Protein 6IH0 (pdb70)

Foldseek 3Di:
DFAKAFQAKDKDWQAAQWQRDIKMKIKGGDAPPAFEWEDEPHDIWHLALVQFDDFPPATKGDDPPAIETHQQQLLLLCLLLQHTHIYIYMGDRYDHLQQQFQVVVNVVRNVGMDGHDGHFPAAFQDAWDKDDDDQKIKIKGGAQWEKEKEWEADQAPLGIDMDMDTRPVPVVQRPQGAEDEPVCVVVQVVVRTRNNDDLRGYFYDYRYDTPNPVDGPDSPSHNSNQRSSLSSLLCSLRGRHGIHMYIYNDGRVRSSVVSVVSSVVVD

Organism: Aquifex aeolicus (strain VF5) (NCBI:txid224324)

Nearest PDB structures (foldseek):
  3p3c-assembly1_A  TM=1.003E+00  e=9.127E-62  Aquifex aeolicus
  4oze-assembly1_A  TM=1.001E+00  e=3.058E-60  Aquifex aeolicus
  6mo4-assembly1_A  TM=9.695E-01  e=1.336E-32  Pseudomonas aeruginosa PAO1
  7k99-assembly2_C  TM=9.583E-01  e=1.776E-31  Pseudomonas aeruginosa PAO1
  4okg-assembly2_B  TM=9.452E-01  e=1.305E-31  Pseudomonas aeruginosa PAO1

Radius of gyration: 17.39 Å; Cα contacts (8 Å, |Δi|>4): 653; chains: 1; bounding box: 44×42×45 Å

B-factor: mean 19.35, std 7.1, range [4.8, 49.76]

GO terms:
  GO:0103117 UDP-3-O-acyl-N-acetylglucosamine deacetylase activity (F, EXP)

Sequence (267 aa):
GLEKTVKEKLSFEGVGIHTGEYSKLIIHPEKEGTGIRFFKNGVYIPARHEFVVHTNHSTDLGFKGQRIKTVEHILSVLHLLEITNVTIEVIGNEIPILDGSGWEFYEAIRKNILNQNREIDYFVVEEPIIVEDEGRLIKAEPSDTLEVTYEGEFKNFLGRQKFTFVEGNEEEIVLARTFAFDWEIEHIKKVGLGKGGSLKNTLVLGKDKVYNPEGLRYENEPVRHKVFDLIGDLYLLGSPVKGKFYSFRGGHSLNVKLVKELAKKQK

Secondary structure (DSSP, 8-state):
-EEEEESS-EEEEEE-TTT--EEEEEEEE--TT--EEEEETTEEEESSGGGEEE-SSS-EEEETTEEEB--HHHHHHHHHHT--SEEEEEESSB---TTSSSHHHHHHHHTTEEEEEEE---EE--S-EEEEETTEEEEEE--SS-EEEEEEE-SSTT-EEEEEEETT-GGGTTTPPPEEEHHHHHHHHHTT--TT--TTT-EEE-SS-B-STT--SSTTHHHHHHHHHHHHHHGGGSS-EE-EEEEES--HHHHHHHHHHHHHHT-

Structure (mmCIF, N/CA/C/O backbone):
data_6IH0
#
_entry.id   6IH0
#
_cell.length_a   65.569
_cell.length_b   65.569
_cell.length_c   131.595
_cell.angle_alpha   90.000
_cell.angle_beta   90.000
_cell.angle_gamma   120.000
#
_symmetry.space_group_name_H-M   'P 61'
#
loop_
_entity.id
_entity.type
_entity.pdbx_description
1 polymer 'UDP-3-O-acyl-N-acetylglucosamine deacetylase'
2 non-polymer 'N-[(2S)-3-azanyl-3-methyl-1-(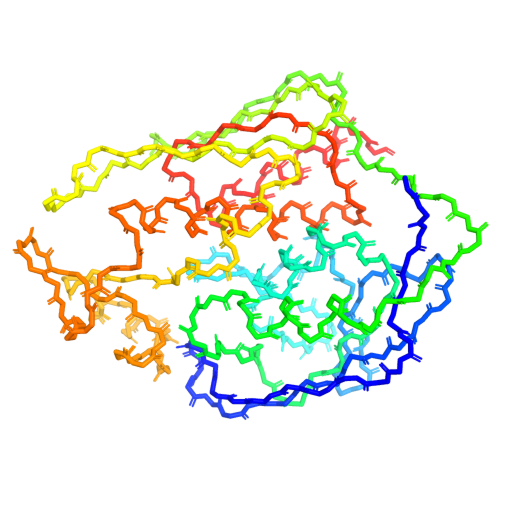oxidanylamino)-1-oxidanylidene-butan-2-yl]-4-[4-[(1R,2R)-2-(hydroxymethyl)cyclopropyl]buta -1,3-diynyl]benzamide'
3 non-polymer 'ZINC ION'
4 non-polymer 'methyl (2S)-2-azanyl-3-methyl-3-[(2-methylpropan-2-yl)oxycarbonylamino]butanoate'
5 water water
#
loop_
_atom_site.group_PDB
_atom_site.id
_atom_site.type_symbol
_atom_site.label_atom_id
_atom_site.label_alt_id
_atom_site.label_comp_id
_atom_site.label_asym_id
_atom_site.label_entity_id
_atom_site.label_seq_id
_atom_site.pdbx_PDB_ins_code
_atom_site.Cartn_x
_atom_site.Cartn_y
_atom_site.Cartn_z
_atom_site.occupancy
_atom_site.B_iso_or_equiv
_atom_site.auth_seq_id
_atom_site.auth_comp_id
_atom_site.auth_asym_id
_atom_site.auth_atom_id
_atom_site.pdbx_PDB_model_num
ATOM 1 N N . GLY A 1 2 ? -36.52547 31.10989 25.90413 1.000 21.18805 2 GLY A N 1
ATOM 2 C CA . GLY A 1 2 ? -37.66063 30.64275 25.13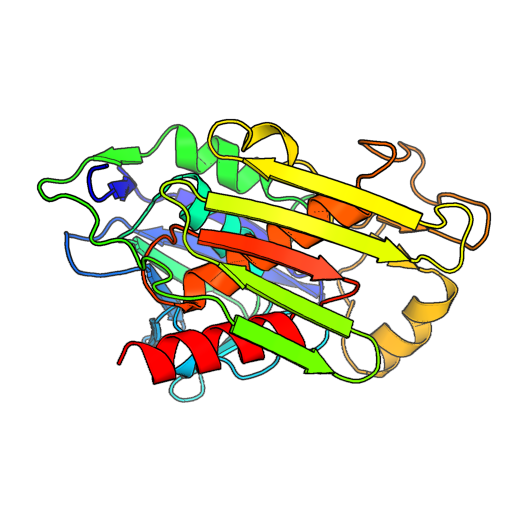432 1.000 18.32753 2 GLY A CA 1
ATOM 3 C C . GLY A 1 2 ? -38.69801 29.98843 26.01814 1.000 15.49232 2 GLY A C 1
ATOM 4 O O . GLY A 1 2 ? -38.45460 29.75832 27.20123 1.000 16.28164 2 GLY A O 1
ATOM 5 N N . LEU A 1 3 ? -39.85117 29.68648 25.44186 1.000 15.67402 3 LEU A N 1
ATOM 6 C CA . LEU A 1 3 ? -40.92136 29.02213 26.16695 1.000 14.17094 3 LEU A CA 1
ATOM 7 C C . LEU A 1 3 ? -40.63905 27.53163 26.29478 1.000 13.68024 3 LEU A C 1
ATOM 8 O O . LEU A 1 3 ? -40.02189 26.91426 25.41499 1.000 14.24901 3 LEU A O 1
ATOM 13 N N . GLU A 1 4 ? -41.10026 26.94496 27.39967 1.000 13.07329 4 GLU A N 1
ATOM 14 C CA . GLU A 1 4 ? -41.16810 25.49335 27.46519 1.000 12.33495 4 GLU A CA 1
ATOM 15 C C . GLU A 1 4 ? -42.01923 24.98917 26.31180 1.000 12.75959 4 GLU A C 1
ATOM 16 O O . GLU A 1 4 ? -42.92957 25.67541 25.84112 1.000 13.90320 4 GLU A O 1
ATOM 22 N N . LYS A 1 5 ? -41.69791 23.78835 25.83262 1.000 13.05542 5 LYS A N 1
ATOM 23 C CA . LYS A 1 5 ? -42.34523 23.21994 24.66271 1.000 13.51391 5 LYS A CA 1
ATOM 24 C C . LYS A 1 5 ? -42.58854 21.73505 24.86055 1.000 12.41467 5 LYS A C 1
ATOM 25 O O . LYS A 1 5 ? -41.79783 21.02693 25.49801 1.000 13.32265 5 LYS A O 1
ATOM 31 N N . THR A 1 6 ? -43.69055 21.27538 24.28254 1.000 12.26434 6 THR A N 1
ATOM 32 C CA . THR A 1 6 ? -43.95718 19.85468 24.12610 1.000 13.53301 6 THR A CA 1
ATOM 33 C C . THR A 1 6 ? -44.29417 19.58348 22.66303 1.000 13.34184 6 THR A C 1
ATOM 34 O O . THR A 1 6 ? -44.02420 20.42777 21.80413 1.000 14.80703 6 THR A O 1
ATOM 38 N N . VAL A 1 7 ? -44.83753 18.41078 22.35850 1.000 14.16987 7 VAL A N 1
ATOM 39 C CA . VAL A 1 7 ? -45.32253 18.10926 21.01325 1.000 14.66508 7 VAL A CA 1
ATOM 40 C C . VAL A 1 7 ? -46.83708 18.26486 20.99279 1.000 15.49501 7 VAL A C 1
ATOM 41 O O . VAL A 1 7 ? -47.51089 18.06802 22.00361 1.000 15.30298 7 VAL A O 1
ATOM 45 N N . LYS A 1 8 ? -47.38108 18.62043 19.82215 1.000 15.19391 8 LYS A N 1
ATOM 46 C CA . LYS A 1 8 ? -48.81843 18.87360 19.72196 1.000 16.99082 8 LYS A CA 1
ATOM 47 C C . LYS A 1 8 ? -49.62637 17.58687 19.74271 1.000 19.22417 8 LYS A C 1
ATOM 48 O O . LYS A 1 8 ? -50.75607 17.57132 20.24375 1.000 23.29623 8 LYS A O 1
ATOM 54 N N . GLU A 1 9 ? -49.08701 16.50898 19.18697 1.000 18.47028 9 GLU A N 1
ATOM 55 C CA . GLU A 1 9 ? -49.77902 15.22997 19.19263 1.000 20.48119 9 GLU A CA 1
ATOM 56 C C . GLU A 1 9 ? -48.73645 14.12951 19.26302 1.000 18.39887 9 GLU A C 1
ATOM 57 O O . GLU A 1 9 ? -47.53530 14.37940 19.12576 1.000 18.52987 9 GLU A O 1
ATOM 63 N N . LYS A 1 10 ? -49.20630 12.90653 19.49490 1.000 17.98573 10 LYS A N 1
ATOM 64 C CA . LYS A 1 10 ? -48.29617 11.77004 19.54991 1.000 17.95820 10 LYS A CA 1
ATOM 65 C C . LYS A 1 10 ? -47.58559 11.59610 18.21722 1.000 18.57265 10 LYS A C 1
ATOM 66 O O . LYS A 1 10 ? -48.19008 11.72975 17.14825 1.000 20.31613 10 LYS A O 1
ATOM 72 N N . LEU A 1 11 ? -46.29378 11.29328 18.28783 1.000 16.74771 11 LEU A N 1
ATOM 73 C CA . LEU A 1 11 ? -45.46547 11.03105 17.12016 1.000 17.41052 11 LEU A CA 1
ATOM 74 C C . LEU A 1 11 ? -44.78876 9.68149 17.29782 1.000 17.60673 11 LEU A C 1
ATOM 75 O O . LEU A 1 11 ? -44.29744 9.37192 18.38622 1.000 21.25331 11 LEU A O 1
ATOM 80 N N . SER A 1 12 ? -44.72968 8.88778 16.23388 1.000 16.04777 12 SER A N 1
ATOM 81 C CA . SER A 1 12 ? -44.14053 7.55980 16.30903 1.000 17.30341 12 SER A CA 1
ATOM 82 C C . SER A 1 12 ? -42.95012 7.43648 15.37070 1.000 16.13214 12 SER A C 1
ATOM 83 O O . SER A 1 12 ? -42.92248 8.03714 14.29489 1.000 17.12917 12 SER A O 1
ATOM 86 N N . PHE A 1 13 ? -41.96659 6.64336 15.79816 1.000 15.05990 13 PHE A N 1
ATOM 87 C CA . PHE A 1 13 ? -40.81206 6.27818 14.98960 1.000 15.24394 13 PHE A CA 1
ATOM 88 C C . PHE A 1 13 ? -40.50503 4.81510 15.25911 1.000 16.09140 13 PHE A C 1
ATOM 89 O O . PHE A 1 13 ? -40.79797 4.30664 16.34010 1.000 17.32503 13 PHE A O 1
ATOM 97 N N . GLU A 1 14 ? -39.89339 4.14079 14.28521 1.000 14.90472 14 GLU A N 1
ATOM 98 C CA . GLU A 1 14 ? -39.58580 2.72736 14.47788 1.000 14.41354 14 GLU A CA 1
ATOM 99 C C . GLU A 1 14 ? -38.45425 2.29498 13.55803 1.000 13.91386 14 GLU A C 1
ATOM 100 O O . GLU A 1 14 ? -38.21798 2.89356 12.50788 1.000 15.66496 14 GLU A O 1
ATOM 106 N N . GLY A 1 15 ? -37.77358 1.23294 13.96047 1.000 13.59104 15 GLY A N 1
ATOM 107 C CA . GLY A 1 15 ? -36.71937 0.66013 13.15203 1.000 14.52521 15 GLY A CA 1
ATOM 108 C C . GLY A 1 15 ? -35.70291 -0.06589 14.00583 1.000 12.59151 15 GLY A C 1
ATOM 109 O O . GLY A 1 15 ? -35.85185 -0.20653 15.21848 1.000 14.87561 15 GLY A O 1
ATOM 110 N N . VAL A 1 16 ? -34.64598 -0.53317 13.34303 1.000 14.42056 16 VAL A N 1
ATOM 111 C CA . VAL A 1 16 ? -33.60674 -1.26751 14.04852 1.000 13.60796 16 VAL A CA 1
ATOM 112 C C . VAL A 1 16 ? -32.77534 -0.34293 14.93105 1.000 13.15878 16 VAL A C 1
ATOM 113 O O . VAL A 1 16 ? -32.56394 0.84274 14.62816 1.000 13.62963 16 VAL A O 1
ATOM 117 N N . GLY A 1 17 ? -32.29384 -0.90811 16.03120 1.000 12.94545 17 GLY A N 1
ATOM 118 C CA . GLY A 1 17 ? -31.34636 -0.22940 16.89629 1.000 13.91604 17 GLY A CA 1
ATOM 119 C C . GLY A 1 17 ? -29.92674 -0.60804 16.50300 1.000 12.93800 17 GLY A C 1
ATOM 120 O O . GLY A 1 17 ? -29.64698 -1.75940 16.15880 1.000 14.21442 17 GLY A O 1
ATOM 121 N N . ILE A 1 18 ? -29.02617 0.37067 16.58031 1.000 12.98771 18 ILE A N 1
ATOM 122 C CA . ILE A 1 18 ? -27.67746 0.18008 16.04773 1.000 13.66538 18 ILE A CA 1
ATOM 123 C C . ILE A 1 18 ? -26.89536 -0.87893 16.82485 1.000 12.59193 18 ILE A C 1
ATOM 124 O O . ILE A 1 18 ? -26.08849 -1.61937 16.24005 1.000 13.37620 18 ILE A O 1
ATOM 129 N N . HIS A 1 19 ? -27.08439 -0.95827 18.14249 1.000 12.12851 19 HIS A N 1
ATOM 130 C CA . HIS A 1 19 ? -26.29597 -1.87447 18.96051 1.000 12.81875 19 HIS A CA 1
ATOM 131 C C . HIS A 1 19 ? -26.96976 -3.20808 19.20489 1.000 13.11491 19 HIS A C 1
ATOM 132 O O . HIS A 1 19 ? -26.30241 -4.25233 19.12649 1.000 13.65132 19 HIS A O 1
ATOM 139 N N . THR A 1 20 ? -28.27153 -3.20399 19.48221 1.000 13.06136 20 THR A N 1
ATOM 140 C CA . THR A 1 20 ? -28.97264 -4.46096 19.70525 1.000 13.78043 20 THR A CA 1
ATOM 141 C C . THR A 1 20 ? -29.28776 -5.17311 18.40477 1.000 14.06423 20 THR A C 1
ATOM 142 O O . THR A 1 20 ? -29.46735 -6.39644 18.41020 1.000 14.80394 20 THR A O 1
ATOM 146 N N . GLY A 1 21 ? -29.39460 -4.43904 17.30197 1.000 12.79536 21 GLY A N 1
ATOM 147 C CA . GLY A 1 21 ? -29.87602 -5.01517 16.06404 1.000 14.08909 21 GLY A CA 1
ATOM 148 C C . GLY A 1 21 ? -31.34147 -5.38791 16.06345 1.000 14.31309 21 GLY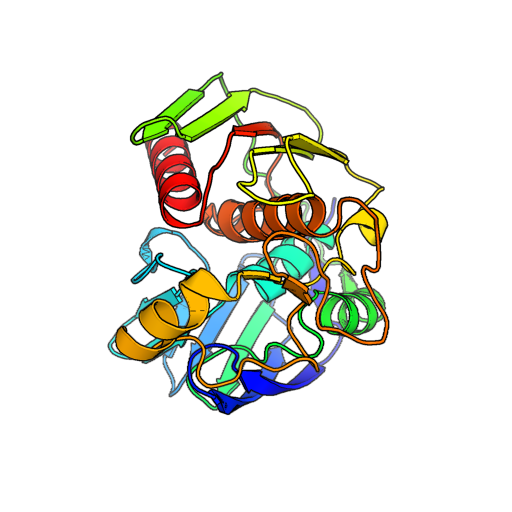 A C 1
ATOM 149 O O . GLY A 1 21 ? -31.82100 -5.97408 15.08698 1.000 15.86328 21 GLY A O 1
ATOM 150 N N . GLU A 1 22 ? -32.07246 -5.06969 17.12655 1.000 13.99159 22 GLU A N 1
ATOM 151 C CA . GLU A 1 22 ? -33.48230 -5.40969 17.24962 1.000 14.39451 22 GLU A CA 1
ATOM 152 C C . GLU A 1 22 ? -34.34539 -4.28270 16.70519 1.000 14.35163 22 GLU A C 1
ATOM 153 O O . GLU A 1 22 ? -33.92939 -3.12464 16.65391 1.000 15.61296 22 GLU A O 1
ATOM 159 N N . TYR A 1 23 ? -35.56813 -4.62624 16.31558 1.000 14.80903 23 TYR A N 1
ATOM 160 C CA . TYR A 1 23 ? -36.53316 -3.64508 15.83456 1.000 14.81044 23 TYR A CA 1
ATOM 161 C C . TYR A 1 23 ? -37.29720 -3.09178 17.02730 1.000 16.36044 23 TYR A C 1
ATOM 162 O O . TYR A 1 23 ? -37.82071 -3.85990 17.83639 1.000 19.38675 23 TYR A O 1
ATOM 171 N N . SER A 1 24 ? -37.35316 -1.76754 17.14942 1.000 14.43343 24 SER A N 1
ATOM 172 C CA . SER A 1 24 ? -38.06643 -1.14081 18.25371 1.000 14.43013 24 SER A CA 1
ATOM 173 C C . SER A 1 24 ? -38.97204 -0.03852 17.73199 1.000 14.04159 24 SER A C 1
ATOM 174 O O . SER A 1 24 ? -38.86758 0.39731 16.58478 1.000 14.53496 24 SER A O 1
ATOM 177 N N . LYS A 1 25 ? -39.88353 0.39859 18.59602 1.000 15.04648 25 LYS A N 1
ATOM 178 C CA . LYS A 1 25 ? -40.82817 1.45504 18.27160 1.000 16.18497 25 LYS A CA 1
ATOM 179 C C . LYS A 1 25 ? -40.84002 2.48668 19.38616 1.000 15.95231 25 LYS A C 1
ATOM 180 O O . LYS A 1 25 ? -40.69839 2.14545 20.56192 1.000 17.26555 25 LYS A O 1
ATOM 186 N N . LEU A 1 26 ? -41.01098 3.74700 18.99655 1.000 16.26625 26 LEU A N 1
ATOM 187 C CA . LEU A 1 26 ? -41.14942 4.86765 19.91499 1.000 16.37087 26 LEU A CA 1
ATOM 188 C C . LEU A 1 26 ? -42.49566 5.52486 19.70367 1.000 16.40411 26 LEU A C 1
ATOM 189 O O . LEU A 1 26 ? -42.95650 5.66099 18.56862 1.000 17.07034 26 LEU A O 1
ATOM 194 N N . ILE A 1 27 ? -43.08762 6.00055 20.79142 1.000 15.24706 27 ILE A N 1
ATOM 195 C CA . ILE A 1 27 ? -44.20291 6.93638 20.72913 1.000 15.61470 27 ILE A CA 1
ATOM 196 C C . ILE A 1 27 ? -43.84424 8.11490 21.62253 1.000 14.68117 27 ILE A C 1
ATOM 197 O O . ILE A 1 27 ? -43.57098 7.93171 22.81588 1.000 15.65394 27 ILE A O 1
ATOM 202 N N . ILE A 1 28 ? -43.81843 9.31439 21.04850 1.000 15.26707 28 ILE A N 1
ATOM 203 C CA . ILE A 1 28 ? -43.53122 10.53644 21.79584 1.000 14.87211 28 ILE A CA 1
ATOM 204 C C . ILE A 1 28 ? -44.85540 11.17263 22.19478 1.000 14.91173 28 ILE A C 1
ATOM 205 O O . ILE A 1 28 ? -45.66799 11.52586 21.32856 1.000 16.41073 28 ILE A O 1
ATOM 210 N N . HIS A 1 29 ? -45.06777 11.32773 23.50340 1.000 14.16049 29 HIS A N 1
ATOM 211 C CA . HIS A 1 29 ? -46.32054 11.81250 24.07638 1.000 14.26432 29 HIS A CA 1
ATOM 212 C C . HIS A 1 29 ? -46.18651 13.24331 24.57494 1.000 14.46190 29 HIS A C 1
ATOM 213 O O . HIS A 1 29 ? -45.21282 13.57042 25.26415 1.000 13.94183 29 HIS A O 1
ATOM 220 N N . PRO A 1 30 ? -47.18087 14.09310 24.28445 1.000 14.49551 30 PRO A N 1
ATOM 221 C CA . PRO A 1 30 ? -47.22941 15.43273 24.89235 1.000 14.29174 30 PRO A CA 1
ATOM 222 C C . PRO A 1 30 ? -47.27933 15.34264 26.41077 1.000 13.81684 30 PRO A C 1
ATOM 223 O O . PRO A 1 30 ? -47.83457 14.39969 26.98010 1.000 15.57173 30 PRO A O 1
ATOM 227 N N . GLU A 1 31 ? -46.68040 16.33549 27.07279 1.000 14.90690 31 GLU A N 1
ATOM 228 C CA . GLU A 1 31 ? -46.71227 16.43287 28.52645 1.000 15.01920 31 GLU A CA 1
ATOM 229 C C . GLU A 1 31 ? -46.78595 17.89469 28.94468 1.000 14.60667 31 GLU A C 1
ATOM 230 O O . GLU A 1 31 ? -46.30941 18.78479 28.24432 1.000 14.55651 31 GLU A O 1
ATOM 236 N N . LYS A 1 32 ? -47.32391 18.11901 30.14269 1.000 14.35317 32 LYS A N 1
ATOM 237 C CA . LYS A 1 32 ? -47.52855 19.45621 30.68144 1.000 13.74651 32 LYS A CA 1
ATOM 238 C C . LYS A 1 32 ? -46.21262 20.07421 31.16615 1.000 14.64790 32 LYS A C 1
ATOM 239 O O . LYS A 1 32 ? -45.19361 19.39734 31.34985 1.000 14.27732 32 LYS A O 1
ATOM 245 N N . GLU A 1 33 ? -46.26175 21.38472 31.41416 1.000 13.66954 33 GLU A N 1
ATOM 246 C CA . GLU A 1 33 ? -45.12253 22.12304 31.94231 1.000 13.81845 33 GLU A CA 1
ATOM 247 C C . GLU A 1 33 ? -44.60147 21.46744 33.21235 1.000 14.96453 33 GLU A C 1
ATOM 248 O O . GLU A 1 33 ? -45.37765 20.96461 34.03082 1.000 15.77037 33 GLU A O 1
ATOM 254 N N . GLY A 1 34 ? -43.27847 21.46652 33.36567 1.000 14.47773 34 GLY A N 1
ATOM 255 C CA . GLY A 1 34 ? -42.63579 20.91971 34.53640 1.000 16.13131 34 GLY A CA 1
ATOM 256 C C . GLY A 1 34 ? -42.40839 19.42427 34.50357 1.000 15.80209 34 GLY A C 1
ATOM 257 O O . GLY A 1 34 ? -41.81972 18.88601 35.45034 1.000 18.90311 34 GLY A O 1
ATOM 258 N N . THR A 1 35 ? -42.85760 18.72824 33.45925 1.000 14.52551 35 THR A N 1
ATOM 259 C CA . THR A 1 35 ? -42.66397 17.27877 33.40318 1.000 15.32146 35 THR A CA 1
ATOM 260 C C . THR A 1 35 ? -41.20345 16.91556 33.17070 1.000 14.29969 35 THR A C 1
ATOM 261 O O . THR A 1 35 ? -40.69186 15.96234 33.77255 1.000 15.64226 35 THR A O 1
ATOM 265 N N . GLY A 1 36 ? -40.51506 17.65645 32.31138 1.000 13.40959 36 GLY A N 1
ATOM 266 C CA . GLY A 1 36 ? -39.19856 17.25638 31.86059 1.000 13.65637 36 GLY A CA 1
ATOM 267 C C . GLY A 1 36 ? -39.28295 16.23728 30.73934 1.000 12.44993 36 GLY A C 1
ATOM 268 O O . GLY A 1 36 ? -40.35308 15.85894 30.25968 1.000 12.85230 36 GLY A O 1
ATOM 269 N N . ILE A 1 37 ? -38.10105 15.80673 30.29762 1.000 12.99123 37 ILE A N 1
ATOM 270 C CA . ILE A 1 37 ? -37.97421 14.74157 29.31040 1.000 12.55327 37 ILE A CA 1
ATOM 271 C C . ILE A 1 37 ? -37.80650 13.42776 30.05252 1.000 13.27009 37 ILE A C 1
ATOM 272 O O . ILE A 1 37 ? -36.91720 13.29037 30.90025 1.000 13.31651 37 ILE A O 1
ATOM 277 N N . ARG A 1 38 ? -38.63083 12.44578 29.71475 1.000 12.42963 38 ARG A N 1
ATOM 278 C CA . ARG A 1 38 ? -38.50513 11.14020 30.33985 1.000 13.98031 38 ARG A CA 1
ATOM 279 C C . ARG A 1 38 ? -38.85425 10.06953 29.32434 1.000 12.90336 38 ARG A C 1
ATOM 280 O O . ARG A 1 38 ? -39.62289 10.30535 28.38762 1.000 13.69323 38 ARG A O 1
ATOM 288 N N . PHE A 1 39 ? -38.27700 8.89391 29.52501 1.000 12.68744 39 PHE A N 1
ATOM 289 C CA . PHE A 1 39 ? -38.63221 7.70232 28.77646 1.000 12.70841 39 PHE A CA 1
ATOM 290 C C . PHE A 1 39 ? -39.63246 6.88587 29.58551 1.000 13.19239 39 PHE A C 1
ATOM 291 O O . PHE A 1 39 ? -39.77348 7.06191 30.79551 1.000 14.20514 39 PHE A O 1
ATOM 299 N N . PHE A 1 40 ? -40.34538 6.00481 28.89760 1.000 13.61181 40 PHE A N 1
ATOM 300 C CA . PHE A 1 40 ? -41.32265 5.13277 29.53019 1.000 14.60752 40 PHE A CA 1
ATOM 301 C C . PHE A 1 40 ? -41.21931 3.75975 28.89487 1.000 14.56010 40 PHE A C 1
ATOM 302 O O . PHE A 1 40 ? -41.29150 3.63118 27.66989 1.000 14.96313 40 PHE A O 1
ATOM 310 N N . LYS A 1 41 ? -41.06872 2.74106 29.73867 1.000 15.12532 41 LYS A N 1
ATOM 311 C CA . LYS A 1 41 ? -40.91596 1.37663 29.25670 1.000 15.35468 41 LYS A CA 1
ATOM 312 C C . LYS A 1 41 ? -41.47027 0.42068 30.30175 1.000 15.44508 41 LYS A C 1
ATOM 313 O O . LYS A 1 41 ? -41.09182 0.49071 31.47227 1.000 15.32648 41 LYS A O 1
ATOM 319 N N . ASN A 1 42 ? -42.37766 -0.45552 29.87545 1.000 17.00622 42 ASN A N 1
ATOM 320 C CA . ASN A 1 42 ? -42.93649 -1.49180 30.74634 1.000 17.59930 42 ASN A CA 1
ATOM 321 C C . ASN A 1 42 ? -43.43804 -0.90876 32.06406 1.000 18.40728 42 ASN A C 1
ATOM 322 O O . ASN A 1 42 ? -43.17006 -1.43156 33.14849 1.000 20.10892 42 ASN A O 1
ATOM 327 N N . GLY A 1 43 ? -44.16125 0.20473 31.97045 1.000 17.96047 43 GLY A N 1
ATOM 328 C CA . GLY A 1 43 ? -44.75605 0.80616 33.14724 1.000 19.31200 43 GLY A CA 1
ATOM 329 C C . GLY A 1 43 ? -43.83034 1.64781 34.00090 1.000 18.79259 43 GLY A C 1
ATOM 330 O O . GLY A 1 43 ? -44.26614 2.14747 35.04607 1.000 21.63958 43 GLY A O 1
ATOM 331 N N . VAL A 1 44 ? -42.57475 1.83227 33.59816 1.000 17.06483 44 VAL A N 1
ATOM 332 C CA . VAL A 1 44 ? -41.57579 2.53069 34.39770 1.000 16.92733 44 VAL A CA 1
ATOM 333 C C . VAL A 1 44 ? -41.15520 3.80417 33.67183 1.000 15.05957 44 VAL A C 1
ATOM 334 O O . VAL A 1 44 ? -40.82767 3.76372 32.48267 1.000 15.45025 44 VAL A O 1
ATOM 338 N N . TYR A 1 45 ? -41.13680 4.92155 34.39225 1.000 14.93904 45 TYR A N 1
ATOM 339 C CA . TYR A 1 45 ? -40.61063 6.17660 33.87041 1.000 14.98686 45 TYR A CA 1
ATOM 340 C C . TYR A 1 45 ? -39.12680 6.29021 34.18850 1.000 15.42156 45 TYR A C 1
ATOM 341 O O . TYR A 1 45 ? -38.71199 6.08799 35.33191 1.000 16.80630 45 TYR A O 1
ATOM 350 N N . ILE A 1 46 ? -38.33549 6.59858 33.16868 1.000 14.24556 46 ILE A N 1
ATOM 351 C CA . ILE A 1 46 ? -36.89307 6.76468 33.27874 1.000 15.07456 46 ILE A CA 1
ATOM 352 C C . ILE A 1 46 ? -36.56194 8.19447 32.87202 1.000 13.83352 46 ILE A C 1
ATOM 353 O O . ILE A 1 46 ? -36.53512 8.52237 31.68131 1.000 14.25255 46 ILE A O 1
ATOM 358 N N . PRO A 1 47 ? -36.32330 9.08510 33.83040 1.000 14.04664 47 PRO A N 1
ATOM 359 C CA . PRO A 1 47 ? -36.00984 10.47335 33.46781 1.000 13.83888 47 PRO A CA 1
ATOM 360 C C . PRO A 1 47 ? -34.73021 10.55492 32.64946 1.000 13.31789 47 PRO A C 1
ATOM 361 O O . PRO A 1 47 ? -33.78711 9.77756 32.83574 1.000 13.67438 47 PRO A O 1
ATOM 365 N N . ALA A 1 48 ? -34.70025 11.52591 31.73609 1.000 12.71703 48 ALA A N 1
ATOM 366 C CA . ALA A 1 48 ? -33.51906 11.75381 30.90150 1.000 13.08104 48 ALA A CA 1
ATOM 367 C C . ALA A 1 48 ? -32.52873 12.61603 31.67924 1.000 12.71620 48 ALA A C 1
ATOM 368 O O . ALA A 1 48 ? -32.28306 13.78561 31.37390 1.000 14.10890 48 ALA A O 1
ATOM 370 N N . ARG A 1 49 ? -31.95576 12.00803 32.71416 1.000 13.41566 49 ARG A N 1
ATOM 371 C CA . ARG A 1 49 ? -31.06865 12.71038 33.62651 1.000 13.95871 49 ARG A CA 1
ATOM 372 C C . ARG A 1 49 ? -29.87923 11.82029 33.94361 1.000 13.34645 49 ARG A C 1
ATOM 373 O O . ARG A 1 49 ? -29.97886 10.59001 33.90713 1.000 13.30174 49 ARG A O 1
ATOM 381 N N . HIS A 1 50 ? -28.76440 12.46061 34.30012 1.000 13.60844 50 HIS A N 1
ATOM 382 C CA . HIS A 1 50 ? -27.50281 11.73548 34.43090 1.000 12.99325 50 HIS A CA 1
ATOM 383 C C . HIS A 1 50 ? -27.54382 10.67366 35.52279 1.000 13.42999 50 HIS A C 1
ATOM 384 O O . HIS A 1 50 ? -26.80700 9.68747 35.43886 1.000 13.73807 50 HIS A O 1
ATOM 391 N N . GLU A 1 51 ? -28.37415 10.85424 36.55229 1.000 14.00701 51 GLU A N 1
ATOM 392 C CA . GLU A 1 51 ? -28.47195 9.85021 37.60692 1.000 15.02344 51 GLU A CA 1
ATOM 393 C C . GLU A 1 51 ? -28.91381 8.49213 37.08261 1.000 14.02572 51 GLU A C 1
ATOM 394 O O . GLU A 1 51 ? -28.68731 7.47934 37.75687 1.000 15.22360 51 GLU A O 1
ATOM 400 N N . PHE A 1 52 ? -29.54534 8.43765 35.91363 1.000 13.62860 52 PHE A N 1
ATOM 401 C CA . PHE A 1 52 ? -30.06172 7.19058 35.37496 1.000 13.17575 52 PHE A CA 1
ATOM 402 C C . PHE A 1 52 ? -29.15253 6.56950 34.32642 1.000 12.78022 52 PHE A C 1
ATOM 403 O O . PHE A 1 52 ? -29.52288 5.56413 33.72478 1.000 12.90956 52 PHE A O 1
ATOM 411 N N . VAL A 1 53 ? -27.96762 7.13578 34.10548 1.000 12.27425 53 VAL A N 1
ATOM 412 C CA . VAL A 1 53 ? -27.02887 6.56675 33.13663 1.000 12.61893 53 VAL A CA 1
ATOM 413 C C . VAL A 1 53 ? -26.49306 5.23914 33.65724 1.000 12.59236 53 VAL A C 1
ATOM 414 O O . VAL A 1 53 ? -26.04294 5.13931 34.80820 1.000 13.67737 53 VAL A O 1
ATOM 418 N N . VAL A 1 54 ? -26.50540 4.22378 32.79691 1.000 12.14720 54 VAL A N 1
ATOM 419 C CA . VAL A 1 54 ? -26.03638 2.89122 33.16595 1.000 12.92112 54 VAL A CA 1
ATOM 420 C C . VAL A 1 54 ? -24.91439 2.37761 32.27615 1.000 12.54480 54 VAL A C 1
ATOM 421 O O . VAL A 1 54 ? -24.33007 1.32267 32.58743 1.000 14.26134 54 VAL A O 1
ATOM 425 N N . HIS A 1 55 ? -24.59828 3.06330 31.17598 1.000 13.15853 55 HIS A N 1
ATOM 426 C CA . HIS A 1 55 ? -23.59128 2.62350 30.22150 1.000 12.60141 55 HIS A CA 1
ATOM 427 C C . HIS A 1 55 ? -23.19057 3.82844 29.39090 1.000 13.29961 55 HIS A C 1
ATOM 428 O O . HIS A 1 55 ? -24.04620 4.65294 29.05767 1.000 13.34823 55 HIS A O 1
ATOM 435 N N . THR A 1 56 ? -21.89520 3.92109 29.05260 1.000 12.62521 56 THR A N 1
ATOM 436 C CA . THR A 1 56 ? -21.39358 5.04393 28.26467 1.000 12.84754 56 THR A CA 1
ATOM 437 C C . THR A 1 56 ? -20.36581 4.63070 27.21748 1.000 13.72662 56 THR A C 1
ATOM 438 O O . THR A 1 56 ? -19.68350 5.50855 26.66771 1.000 15.51395 56 THR A O 1
ATOM 442 N N . ASN A 1 57 ? -20.21197 3.34899 26.92043 1.000 13.94130 57 ASN A N 1
ATOM 443 C CA . ASN A 1 57 ? -19.22390 2.90483 25.94127 1.000 13.87211 57 ASN A CA 1
ATOM 444 C C . ASN A 1 57 ? -19.92854 2.59358 24.62568 1.000 13.08127 57 ASN A C 1
ATOM 445 O O . ASN A 1 57 ? -20.64040 1.59439 24.51971 1.000 14.41792 57 ASN A O 1
ATOM 450 N N . HIS A 1 58 ? -19.73062 3.45212 23.62615 1.000 13.48771 58 HIS A N 1
ATOM 451 C CA . HIS A 1 58 ? -20.29962 3.41844 22.28007 1.000 13.34395 58 HIS A CA 1
ATOM 452 C C . HIS A 1 58 ? -21.72646 3.93409 22.20705 1.000 13.10428 58 HIS A C 1
ATOM 453 O O . HIS A 1 58 ? -22.24593 4.10701 21.10143 1.000 14.41358 58 HIS A O 1
ATOM 460 N N . SER A 1 59 ? -22.39085 4.15815 23.33298 1.000 12.37726 59 SER A N 1
ATOM 461 C CA . SER A 1 59 ? -23.68738 4.81680 23.37423 1.000 12.24637 59 SER A CA 1
ATOM 462 C C . SER A 1 59 ? -23.89122 5.27761 24.80515 1.000 13.03981 59 SER A C 1
ATOM 463 O O . SER A 1 59 ? -23.14973 4.88615 25.70811 1.000 14.68317 59 SER A O 1
ATOM 466 N N . THR A 1 60 ? -24.90385 6.11265 25.00602 1.000 12.22424 60 THR A N 1
ATOM 467 C CA . THR A 1 60 ? -25.35641 6.48107 26.34175 1.000 12.28636 60 THR A CA 1
ATOM 468 C C . THR A 1 60 ? -26.67432 5.77394 26.59497 1.000 11.80662 60 THR A C 1
ATOM 469 O O . THR A 1 60 ? -27.62204 5.94547 25.82922 1.000 12.45797 60 THR A O 1
ATOM 473 N N . ASP A 1 61 ? -26.72890 4.97508 27.65876 1.000 11.37353 61 ASP A N 1
ATOM 474 C CA . ASP A 1 61 ? -27.90626 4.17508 27.96992 1.000 11.64031 61 ASP A CA 1
ATOM 475 C C . ASP A 1 61 ? -28.43280 4.54436 29.34836 1.000 11.72237 61 ASP A C 1
ATOM 476 O O . ASP A 1 61 ? -27.65866 4.85850 30.25361 1.000 11.74495 61 ASP A O 1
ATOM 481 N N . LEU A 1 62 ? -29.75668 4.49735 29.50209 1.000 11.96913 62 LEU A N 1
ATOM 482 C CA . LEU A 1 62 ? -30.40848 4.83056 30.76249 1.000 12.42373 62 LEU A CA 1
ATOM 483 C C . LEU A 1 62 ? -31.16541 3.62507 31.29998 1.000 13.12767 62 LEU A C 1
ATOM 484 O O . LEU A 1 62 ? -31.59809 2.75505 30.54781 1.000 13.90735 62 LEU A O 1
ATOM 489 N N . GLY A 1 63 ? -31.35120 3.59274 32.61195 1.000 12.98732 63 GLY A N 1
ATOM 490 C CA . GLY A 1 63 ? -32.15435 2.54420 33.20531 1.000 14.26069 63 GLY A CA 1
ATOM 491 C C . GLY A 1 63 ? -32.73139 2.96655 34.53298 1.000 14.03316 63 GLY A C 1
ATOM 492 O O . GLY A 1 63 ? -32.17332 3.81493 35.23200 1.000 14.45246 63 GLY A O 1
ATOM 493 N N . PHE A 1 64 ? -33.85912 2.35520 34.88349 1.000 13.54230 64 PHE A N 1
ATOM 494 C CA . PHE A 1 64 ? -34.43173 2.50567 36.21358 1.000 14.14023 64 PHE A CA 1
ATOM 495 C C . PHE A 1 64 ? -35.30435 1.29657 36.48205 1.000 14.94669 64 PHE A C 1
ATOM 496 O O . PHE A 1 64 ? -36.03002 0.85489 35.59833 1.000 14.39877 64 PHE A O 1
ATOM 504 N N . LYS A 1 65 ? -35.19220 0.74974 37.69630 1.000 15.58965 65 LYS A N 1
ATOM 505 C CA . LYS A 1 65 ? -36.08236 -0.31617 38.15879 1.000 17.80631 65 LYS A CA 1
ATOM 506 C C . LYS A 1 65 ? -36.08604 -1.50318 37.20077 1.000 18.11509 65 LYS A C 1
ATOM 507 O O . LYS A 1 65 ? -37.12432 -2.11097 36.93599 1.000 19.37726 65 LYS A O 1
ATOM 513 N N . GLY A 1 66 ? -34.91645 -1.82555 36.65506 1.000 17.93638 66 GLY A N 1
ATOM 514 C CA . GLY A 1 66 ? -34.79084 -2.97935 35.79033 1.000 19.11860 66 GLY A CA 1
ATOM 515 C C . GLY A 1 66 ? -35.22859 -2.78008 34.35832 1.000 18.29858 66 GLY A C 1
ATOM 516 O O . GLY A 1 66 ? -35.24117 -3.75476 33.59632 1.000 21.89518 66 GLY A O 1
ATOM 517 N N . GLN A 1 67 ? -35.60771 -1.56289 33.96790 1.000 15.83743 67 GLN A N 1
ATOM 518 C CA . GLN A 1 67 ? -35.97306 -1.24433 32.59301 1.000 15.60214 67 GLN A CA 1
ATOM 519 C C . GLN A 1 67 ? -34.89318 -0.35991 31.98983 1.000 15.88960 67 GLN A C 1
ATOM 520 O O . GLN A 1 67 ? -34.58059 0.70002 32.53992 1.000 19.09342 67 GLN A O 1
ATOM 526 N N . ARG A 1 68 ? -34.34006 -0.78784 30.85938 1.000 14.32103 68 ARG A N 1
ATOM 527 C CA . ARG A 1 68 ? -33.17981 -0.14484 30.26181 1.000 14.44055 68 ARG A CA 1
ATOM 528 C C . ARG A 1 68 ? -33.48047 0.26073 28.82939 1.000 14.45458 68 ARG A C 1
ATOM 529 O O . ARG A 1 68 ? -34.17403 -0.44856 28.09858 1.000 15.71979 68 ARG A O 1
ATOM 537 N N . ILE A 1 69 ? -32.90722 1.38721 28.41784 1.000 14.36306 69 ILE A N 1
ATOM 538 C CA . ILE A 1 69 ? -33.02965 1.87193 27.04810 1.000 13.28547 69 ILE A CA 1
ATOM 539 C C . ILE A 1 69 ? -31.65380 2.27658 26.55025 1.000 12.97958 69 ILE A C 1
ATOM 540 O O . ILE A 1 69 ? -31.00409 3.15008 27.13727 1.000 13.21046 69 ILE A O 1
ATOM 545 N N . LYS A 1 70 ? -31.21088 1.64128 25.47561 1.000 13.27740 70 LYS A N 1
ATOM 546 C CA . LYS A 1 70 ? -29.92021 1.94272 24.88378 1.000 12.26629 70 LYS A CA 1
ATOM 547 C C . LYS A 1 70 ? -30.03067 3.07757 23.87498 1.000 11.40270 70 LYS A C 1
ATOM 548 O O . LYS A 1 70 ? -31.05187 3.25236 23.20038 1.000 12.35546 70 LYS A O 1
ATOM 554 N N . THR A 1 71 ? -28.94292 3.83606 23.78394 1.000 12.38028 71 THR A N 1
ATOM 555 C CA . THR A 1 71 ? -28.69662 4.78650 22.70665 1.000 13.02724 71 THR A CA 1
ATOM 556 C C . THR A 1 71 ? -29.68463 5.94282 22.72497 1.000 12.24048 71 THR A C 1
ATOM 557 O O . THR A 1 71 ? -30.41110 6.18255 21.75481 1.000 12.70881 71 THR A O 1
ATOM 561 N N . VAL A 1 72 ? -29.68709 6.68754 23.83122 1.000 11.97859 72 VAL A N 1
ATOM 562 C CA . VAL A 1 72 ? -30.59277 7.82279 23.97269 1.000 12.07312 72 VAL A CA 1
ATOM 563 C C . VAL A 1 72 ? -30.03346 9.11163 23.39165 1.000 11.67151 72 VAL A C 1
ATOM 564 O O . VAL A 1 72 ? -30.78480 10.08853 23.25384 1.000 11.71237 72 VAL A O 1
ATOM 568 N N . GLU A 1 73 ? -28.75675 9.14637 23.02194 1.000 11.09971 73 GLU A N 1
ATOM 569 C CA . GLU A 1 73 ? -28.09473 10.42248 22.76165 1.000 11.88200 73 GLU A CA 1
ATOM 570 C C . GLU A 1 73 ? -28.64481 11.15556 21.53832 1.000 11.37113 73 GLU A C 1
ATOM 571 O O . GLU A 1 73 ? -28.64512 12.39405 21.51871 1.000 11.56205 73 GLU A O 1
ATOM 577 N N . HIS A 1 74 ? -29.07822 10.43851 20.49968 1.000 11.27022 74 HIS A N 1
ATOM 578 C CA . HIS A 1 74 ? -29.48291 11.12026 19.27477 1.000 12.02935 74 HIS A CA 1
ATOM 579 C C . HIS A 1 74 ? -30.85680 11.75443 19.41980 1.000 10.71282 74 HIS A C 1
ATOM 580 O O . HIS A 1 74 ? -31.05136 12.91725 19.04270 1.000 11.90621 74 HIS A O 1
ATOM 587 N N . ILE A 1 75 ? -31.82288 11.01696 19.96992 1.000 11.18413 75 ILE A N 1
ATOM 588 C CA . ILE A 1 75 ? -33.12689 11.62092 20.21064 1.000 11.13998 75 ILE A CA 1
ATOM 589 C C . ILE A 1 75 ? -33.01483 12.75208 21.22691 1.000 10.92245 75 ILE A C 1
ATOM 590 O O . ILE A 1 75 ? -33.64441 13.80182 21.06808 1.000 11.23288 75 ILE A O 1
ATOM 595 N N . LEU A 1 76 ? -32.19660 12.58099 22.26447 1.000 10.73988 76 LEU A N 1
ATOM 596 C CA . LEU A 1 76 ? -32.03243 13.67211 23.22615 1.000 11.37754 76 LEU A CA 1
ATOM 597 C C . LEU A 1 76 ? -31.38496 14.89605 22.59381 1.000 10.92496 76 LEU A C 1
ATOM 598 O O . LEU A 1 76 ? -31.73778 16.03107 22.93327 1.000 11.28166 76 LEU A O 1
ATOM 603 N N . SER A 1 77 ? -30.43164 14.69298 21.68305 1.000 10.68738 77 SER A N 1
ATOM 604 C CA . SER A 1 77 ? -29.80718 15.83978 21.03176 1.000 10.52879 77 SER A CA 1
ATOM 605 C C . SER A 1 77 ? -30.82926 16.63168 20.23474 1.000 10.54864 77 SER A C 1
ATOM 606 O O . SER A 1 77 ? -30.87478 17.86445 20.31414 1.000 11.33456 77 SER A O 1
ATOM 609 N N . VAL A 1 78 ? -31.68006 15.93607 19.48577 1.000 10.64957 78 VAL A N 1
ATOM 610 C CA . VAL A 1 78 ? -32.71501 16.61249 18.71112 1.000 11.67790 78 VAL A CA 1
ATOM 611 C C . VAL A 1 78 ? -33.65759 17.39018 19.62550 1.000 11.64116 78 VAL A C 1
ATOM 612 O O . VAL A 1 78 ? -34.01125 18.54144 19.34182 1.000 11.65749 78 VAL A O 1
ATOM 616 N N . LEU A 1 79 ? -34.10039 16.76739 20.72332 1.000 10.74645 79 LEU A N 1
ATOM 617 C CA . LEU A 1 79 ? -34.98301 17.46241 21.65900 1.000 11.62082 79 LEU A CA 1
ATOM 618 C C . LEU A 1 79 ? -34.30296 18.68123 22.26359 1.000 11.53468 79 LEU A C 1
ATOM 619 O O . LEU A 1 79 ? -34.93137 19.73755 22.42620 1.000 12.41539 79 LEU A O 1
ATOM 624 N N . HIS A 1 80 ? -33.02049 18.55820 22.59181 1.000 11.47588 80 HIS A N 1
ATOM 625 C CA . HIS A 1 80 ? -32.26637 19.68400 23.13454 1.000 11.61905 80 HIS A CA 1
ATOM 626 C C . HIS A 1 80 ? -32.20223 20.82830 22.12693 1.000 11.69875 80 HIS A C 1
ATOM 627 O O . HIS A 1 80 ? -32.45500 21.99645 22.46664 1.000 13.11391 80 HIS A O 1
ATOM 634 N N . LEU A 1 81 ? -31.88196 20.50635 20.86855 1.000 12.16445 81 LEU A N 1
ATOM 635 C CA . LEU A 1 81 ? -31.74220 21.52127 19.82600 1.000 12.51687 81 LEU A CA 1
ATOM 636 C C . LEU A 1 81 ? -33.05471 22.23797 19.53905 1.000 13.27702 81 LEU A C 1
ATOM 637 O O . LEU A 1 81 ? -33.05549 23.43920 19.23395 1.000 14.25928 81 LEU A O 1
ATOM 642 N N . LEU A 1 82 ? -34.17344 21.52661 19.60648 1.000 12.44050 82 LEU A N 1
ATOM 643 C CA . LEU A 1 82 ? -35.48864 22.11632 19.38760 1.000 12.63636 82 LEU A CA 1
ATOM 644 C C . LEU A 1 82 ? -36.08039 22.69723 20.66379 1.000 13.94840 82 LEU A C 1
ATOM 645 O O . LEU A 1 82 ? -37.17583 23.27185 20.62735 1.000 14.17960 82 LEU A O 1
ATOM 650 N N . GLU A 1 83 ? -35.37612 22.55263 21.77991 1.000 12.96884 83 GLU A N 1
ATOM 651 C CA . GLU A 1 83 ? -35.83317 23.01623 23.08986 1.000 13.53827 83 GLU A CA 1
ATOM 652 C C . GLU A 1 83 ? -37.19263 22.43112 23.47270 1.000 13.26016 83 GLU A C 1
ATOM 653 O O . GLU A 1 83 ? -38.02550 23.09699 24.10283 1.000 14.53801 83 GLU A O 1
ATOM 659 N N . ILE A 1 84 ? -37.41908 21.17454 23.09725 1.000 13.03800 84 ILE A N 1
ATOM 660 C CA . ILE A 1 84 ? -38.54768 20.43751 23.64420 1.000 13.74001 84 ILE A CA 1
ATOM 661 C C . ILE A 1 84 ? -38.18619 20.06663 25.06802 1.000 12.29569 84 ILE A C 1
ATOM 662 O O . ILE A 1 84 ? -37.17538 19.38896 25.29729 1.000 13.78746 84 ILE A O 1
ATOM 667 N N . THR A 1 85 ? -39.01219 20.48958 26.02708 1.000 12.34610 85 THR A N 1
ATOM 668 C CA . THR A 1 85 ? -38.68265 20.33463 27.43792 1.000 12.78450 85 THR A CA 1
ATOM 669 C C . THR A 1 85 ? -39.57811 19.37001 28.19051 1.000 12.47451 85 THR A C 1
ATOM 670 O O . THR A 1 85 ? -39.17138 18.89344 29.24804 1.000 12.93760 85 THR A O 1
ATOM 674 N N . ASN A 1 86 ? -40.77389 19.07908 27.68894 1.000 12.29982 86 ASN A N 1
ATOM 675 C CA . ASN A 1 86 ? -41.73233 18.22908 28.38758 1.000 12.36589 86 ASN A CA 1
ATOM 676 C C . ASN A 1 86 ? -42.23562 17.20514 27.38731 1.000 12.69214 86 ASN A C 1
ATOM 677 O O . ASN A 1 86 ? -42.95030 17.57012 26.45706 1.000 13.93178 86 ASN A O 1
ATOM 682 N N . VAL A 1 87 ? -41.85010 15.93921 27.54663 1.000 12.64170 87 VAL A N 1
ATOM 683 C CA . VAL A 1 87 ? -42.36868 14.86050 26.70669 1.000 13.19687 87 VAL A CA 1
ATOM 684 C C . VAL A 1 87 ? -42.08033 13.54929 27.39104 1.000 13.00547 87 VAL A C 1
ATOM 685 O O . VAL A 1 87 ? -41.12696 13.42601 28.15668 1.000 13.44124 87 VAL A O 1
ATOM 689 N N . THR A 1 88 ? -42.85328 12.53612 27.03240 1.000 13.57640 88 THR A N 1
ATOM 690 C CA . THR A 1 88 ? -42.55589 11.16088 27.39886 1.000 13.78649 88 THR A CA 1
ATOM 691 C C . THR A 1 88 ? -42.24887 10.38088 26.13063 1.000 14.59701 88 THR A C 1
ATOM 692 O O . THR A 1 88 ? -43.03831 10.39651 25.17739 1.000 15.87681 88 THR A O 1
ATOM 696 N N . ILE A 1 89 ? -41.09307 9.72830 26.10468 1.000 13.69707 89 ILE A N 1
ATOM 697 C CA . ILE A 1 89 ? -40.70059 8.86739 24.99294 1.000 13.35580 89 ILE A CA 1
ATOM 698 C C . ILE A 1 89 ? -40.98271 7.42981 25.41098 1.000 13.71669 89 ILE A C 1
ATOM 699 O O . ILE A 1 89 ? -40.19401 6.81710 26.13110 1.000 13.43585 89 ILE A O 1
ATOM 704 N N . GLU A 1 90 ? -42.12775 6.90497 24.98532 1.000 13.81799 90 GLU A N 1
ATOM 705 C CA . GLU A 1 90 ? -42.46086 5.51316 25.24545 1.000 14.93724 90 GLU A CA 1
ATOM 706 C C . GLU A 1 90 ? -41.67233 4.62888 24.28987 1.000 14.09495 90 GLU A C 1
ATOM 707 O O . GLU A 1 90 ? -41.69026 4.84871 23.07630 1.000 15.20680 90 GLU A O 1
ATOM 713 N N . VAL A 1 91 ? -40.97218 3.64065 24.84003 1.000 14.25171 91 VAL A N 1
ATOM 714 C CA . VAL A 1 91 ? -40.11600 2.75107 24.06547 1.000 14.98946 91 VAL A CA 1
ATOM 715 C C . VAL A 1 91 ? -40.67181 1.34384 24.18142 1.000 15.34860 91 VAL A C 1
ATOM 716 O O . VAL A 1 91 ? -40.80141 0.81238 25.29025 1.000 15.81207 91 VAL A O 1
ATOM 720 N N . ILE A 1 92 ? -40.98782 0.74610 23.04392 1.000 15.12754 92 ILE A N 1
ATOM 721 C CA . ILE A 1 92 ? -41.35457 -0.66248 22.96279 1.000 17.50041 92 ILE A CA 1
ATOM 722 C C . ILE A 1 92 ? -40.16317 -1.36427 22.32839 1.000 14.95890 92 ILE A C 1
ATOM 723 O O . ILE A 1 92 ? -39.97547 -1.31236 21.10696 1.000 17.77808 92 ILE A O 1
ATOM 728 N N . GLY A 1 93 ? -39.33540 -1.97481 23.15571 1.000 16.29985 93 GLY A N 1
ATOM 729 C CA . GLY A 1 93 ? -38.05125 -2.49109 22.74470 1.000 17.53421 93 GLY A CA 1
ATOM 730 C C . GLY A 1 93 ? -36.97877 -2.07260 23.72194 1.000 16.32380 93 GLY A C 1
ATOM 731 O O . GLY A 1 93 ? -37.25521 -1.61769 24.83791 1.000 18.56178 93 GLY A O 1
ATOM 732 N N . ASN A 1 94 ? -35.72482 -2.21724 23.30196 1.000 15.95182 94 ASN A N 1
ATOM 733 C CA . ASN A 1 94 ? -34.58300 -2.06655 24.18645 1.000 16.18591 94 ASN A CA 1
ATOM 734 C C . ASN A 1 94 ? -33.63967 -0.94463 23.78564 1.000 14.22528 94 ASN A C 1
ATOM 735 O O . ASN A 1 94 ? -32.62353 -0.74280 24.45697 1.000 14.82505 94 ASN A O 1
ATOM 740 N N . GLU A 1 95 ? -33.95526 -0.20754 22.72746 1.000 14.17868 95 GLU A N 1
ATOM 741 C CA . GLU A 1 95 ? -33.02206 0.75186 22.15841 1.000 12.91767 95 GLU A CA 1
ATOM 742 C C . GLU A 1 95 ? -33.81907 1.72498 21.31220 1.000 13.43077 95 GLU A C 1
ATOM 743 O O . GLU A 1 95 ? -34.85486 1.36771 20.75472 1.000 14.60646 95 GLU A O 1
ATOM 749 N N . ILE A 1 96 ? -33.32859 2.95432 21.22116 1.000 12.72621 96 ILE A N 1
ATOM 750 C CA . ILE A 1 96 ? -33.91640 3.93083 20.29525 1.000 12.35587 96 ILE A CA 1
ATOM 751 C C . ILE A 1 96 ? -33.54564 3.53937 18.87053 1.000 11.84790 96 ILE A C 1
ATOM 752 O O . ILE A 1 96 ? -32.37764 3.21662 18.61579 1.000 13.07683 96 ILE A O 1
ATOM 757 N N . PRO A 1 97 ? -34.47309 3.56190 17.91546 1.000 12.38928 97 PRO A N 1
ATOM 758 C CA . PRO A 1 97 ? -34.09437 3.29461 16.51693 1.000 13.12529 97 PRO A CA 1
ATOM 759 C C . PRO A 1 97 ? -33.00339 4.23791 16.02939 1.000 12.48674 97 PRO A C 1
ATOM 760 O O . PRO A 1 97 ? -33.01539 5.43591 16.33169 1.000 13.36632 97 PRO A O 1
ATOM 764 N N . ILE A 1 98 ? -32.07334 3.69661 15.23253 1.000 12.59483 98 ILE A N 1
ATOM 765 C CA . ILE A 1 98 ? -30.97653 4.49855 14.68641 1.000 13.39281 98 ILE A CA 1
ATOM 766 C C . ILE A 1 98 ? -31.38888 5.25837 13.43434 1.000 13.28827 98 ILE A C 1
ATOM 767 O O . ILE A 1 98 ? -30.78037 6.28998 13.11363 1.000 14.01420 98 ILE A O 1
ATOM 772 N N . LEU A 1 99 ? -32.40953 4.78868 12.72331 1.000 14.50942 99 LEU A N 1
ATOM 773 C CA . LEU A 1 99 ? -32.87936 5.40773 11.47005 1.000 14.54568 99 LEU A CA 1
ATOM 774 C C . LEU A 1 99 ? -31.70230 5.50052 10.49795 1.000 14.60196 99 LEU A C 1
ATOM 775 O O . LEU A 1 99 ? -31.02403 4.48953 10.26496 1.000 15.31107 99 LEU A O 1
ATOM 780 N N . ASP A 1 100 ? -31.41200 6.65916 9.90470 1.000 15.25619 100 ASP A N 1
ATOM 781 C CA . ASP A 1 100 ? -30.33109 6.74676 8.93236 1.000 16.01535 100 ASP A CA 1
ATOM 782 C C . ASP A 1 100 ? -28.97034 7.00090 9.56994 1.000 15.29376 100 ASP A C 1
ATOM 783 O O . ASP A 1 100 ? -27.99077 7.23135 8.84662 1.000 16.58727 100 ASP A O 1
ATOM 788 N N . GLY A 1 101 ? -28.88142 6.95487 10.89698 1.000 14.92644 101 GLY A N 1
ATOM 789 C CA . GLY A 1 101 ? -27.64840 7.23939 11.59311 1.000 14.49012 101 GLY A CA 1
ATOM 790 C C . GLY A 1 101 ? -27.50239 8.66650 12.06817 1.000 12.78891 101 GLY A C 1
ATOM 791 O O . GLY A 1 101 ? -26.56920 8.95227 12.82279 1.000 13.33467 101 GLY A O 1
ATOM 792 N N . SER A 1 102 ? -28.41480 9.55405 11.67970 1.000 13.87945 102 SER A N 1
ATOM 793 C CA . SER A 1 102 ? -28.39847 10.96387 12.06137 1.000 14.05984 102 SER A CA 1
ATOM 794 C C . SER A 1 102 ? -29.68506 11.32185 12.80385 1.000 13.32298 102 SER A C 1
ATOM 795 O O . SER A 1 102 ? -30.56655 10.48736 13.02325 1.000 16.18255 102 SER A O 1
ATOM 798 N N . GLY A 1 103 ? -29.79873 12.58484 13.17785 1.000 13.28684 103 GLY A N 1
ATOM 799 C CA . GLY A 1 103 ? -31.00123 13.07850 13.79869 1.000 13.61264 103 GLY A CA 1
ATOM 800 C C . GLY A 1 103 ? -32.08184 13.52469 12.85395 1.000 13.39842 103 GLY A C 1
ATOM 801 O O . GLY A 1 103 ? -33.11528 14.00591 13.31954 1.000 14.23606 103 GLY A O 1
ATOM 802 N N . TRP A 1 104 ? -31.89699 13.35650 11.54388 1.000 13.16190 104 TRP A N 1
ATOM 803 C CA . TRP A 1 104 ? -32.71695 14.07971 10.57926 1.000 14.74675 104 TRP A CA 1
ATOM 804 C C . TRP A 1 104 ? -34.19891 13.73794 10.68884 1.000 14.25303 104 TRP A C 1
ATOM 805 O O . TRP A 1 104 ? -35.04564 14.63477 10.72464 1.000 14.65284 104 TRP A O 1
ATOM 816 N N . GLU A 1 105 ? -34.53988 12.45059 10.68233 1.000 13.96001 105 GLU A N 1
ATOM 817 C CA . GLU A 1 105 ? -35.95294 12.08476 10.68779 1.000 14.47022 105 GLU A CA 1
ATOM 818 C C . GLU A 1 105 ? -36.64624 12.55442 11.96095 1.000 14.72952 105 GLU A C 1
ATOM 819 O O . GLU A 1 105 ? -37.77809 13.05358 11.91545 1.000 15.23062 105 GLU A O 1
ATOM 825 N N . PHE A 1 106 ? -35.98703 12.40329 13.11129 1.000 13.08376 106 PHE A N 1
ATOM 826 C CA . PHE A 1 106 ? -36.54668 12.92507 14.35511 1.000 13.71407 106 PHE A CA 1
ATOM 827 C C . PHE A 1 106 ? -36.74371 14.43060 14.25526 1.000 13.33963 106 PHE A C 1
ATOM 828 O O . PHE A 1 106 ? -37.79346 14.96728 14.63296 1.000 13.98874 106 PHE A O 1
ATOM 836 N N . TYR A 1 107 ? -35.71152 15.12963 13.79704 1.000 13.11513 107 TYR A N 1
ATOM 837 C CA . TYR A 1 107 ? -35.73086 16.58545 13.76432 1.000 14.00185 107 TYR A CA 1
ATOM 838 C C . TYR A 1 107 ? -36.84603 17.10765 12.87045 1.000 15.34464 107 TYR A C 1
ATOM 839 O O . TYR A 1 107 ? -37.60305 18.00592 13.25837 1.000 16.48261 107 TYR A O 1
ATOM 848 N N . GLU A 1 108 ? -36.96862 16.55593 11.66793 1.000 14.76447 108 GLU A N 1
ATOM 849 C CA . GLU A 1 108 ? -37.97245 17.06255 10.73692 1.000 17.44438 108 GLU A CA 1
ATOM 850 C C . GLU A 1 108 ? -39.38307 16.82295 11.25353 1.000 17.34624 108 GLU A C 1
ATOM 851 O O . GLU A 1 108 ? -40.25269 17.69386 11.12807 1.000 19.72761 108 GLU A O 1
ATOM 857 N N . ALA A 1 109 ? -39.63138 15.65242 11.83724 1.000 16.10912 109 ALA A N 1
ATOM 858 C CA . ALA A 1 109 ? -40.96929 15.33610 12.32631 1.000 17.02288 109 ALA A CA 1
ATOM 859 C C . ALA A 1 109 ? -41.31202 16.14621 13.56526 1.000 17.57484 109 ALA A C 1
ATOM 860 O O . ALA A 1 109 ? -42.42597 16.67364 13.68104 1.000 18.43769 109 ALA A O 1
ATOM 862 N N . ILE A 1 110 ? -40.37004 16.27173 14.49762 1.000 15.60698 110 ILE A N 1
ATOM 863 C CA . ILE A 1 110 ? -40.66981 16.97653 15.73688 1.000 16.72095 110 ILE A CA 1
ATOM 864 C C . ILE A 1 110 ? -40.81875 18.47011 15.48426 1.000 16.58594 110 ILE A C 1
ATOM 865 O O . ILE A 1 110 ? -41.71248 19.12070 16.04441 1.000 16.88916 110 ILE A O 1
ATOM 870 N N . ARG A 1 111 ? -39.97322 19.03335 14.62025 1.000 15.42005 111 ARG A N 1
ATOM 871 C CA . ARG A 1 111 ? -39.97881 20.47859 14.41654 1.000 17.49241 111 ARG A CA 1
ATOM 872 C C . ARG A 1 111 ? -41.30832 20.97317 13.85820 1.000 18.04629 111 ARG A C 1
ATOM 873 O O . ARG A 1 111 ? -41.69445 22.12091 14.11545 1.000 20.31956 111 ARG A O 1
ATOM 881 N N . LYS A 1 112 ? -42.01377 20.13983 13.09446 1.000 16.80333 112 LYS A N 1
ATOM 882 C CA . LYS A 1 112 ? -43.31881 20.50337 12.55055 1.000 18.00828 112 LYS A CA 1
ATOM 883 C C . LYS A 1 112 ? -44.45673 20.22289 13.51775 1.000 18.17134 112 LYS A C 1
ATOM 884 O O . LYS A 1 112 ? -45.62348 20.40028 13.14844 1.000 21.44316 112 LYS A O 1
ATOM 890 N N . ASN A 1 113 ? -44.15075 19.78799 14.73500 1.000 17.80464 113 ASN A N 1
ATOM 891 C CA . ASN A 1 113 ? -45.16293 19.33942 15.67608 1.000 17.06934 113 ASN A CA 1
ATOM 892 C C . ASN A 1 113 ? -44.91660 19.89536 17.06952 1.000 17.28606 113 ASN A C 1
ATOM 893 O O . ASN A 1 113 ? -45.21975 19.23151 18.06313 1.000 19.01721 113 ASN A O 1
ATOM 898 N N . ILE A 1 114 ? -44.39593 21.10599 17.16013 1.000 17.06622 114 ILE A N 1
ATOM 899 C CA . ILE A 1 114 ? -44.07244 21.72053 18.44342 1.000 17.95854 114 ILE A CA 1
ATOM 900 C C . ILE A 1 114 ? -45.29424 22.44770 18.98466 1.000 17.07293 114 ILE A C 1
ATOM 901 O O . ILE A 1 114 ? -45.99690 23.14426 18.24092 1.000 18.18127 114 ILE A O 1
ATOM 906 N N . LEU A 1 115 ? -45.53092 22.31576 20.28501 1.000 15.77515 115 LEU A N 1
ATOM 907 C CA . LEU A 1 115 ? -46.55454 23.07638 20.99366 1.000 15.17303 115 LEU A CA 1
ATOM 908 C C . LEU A 1 115 ? -45.86327 23.94218 22.04239 1.000 14.71590 115 LEU A C 1
ATOM 909 O O . LEU A 1 115 ? -45.25480 23.42199 22.98486 1.000 14.99185 115 LEU A O 1
ATOM 914 N N . ASN A 1 116 ? -45.93996 25.25906 21.87267 1.000 15.46901 116 ASN A N 1
ATOM 915 C CA . ASN A 1 116 ? -45.42367 26.17538 22.87712 1.000 15.63466 116 ASN A CA 1
ATOM 916 C C . ASN A 1 116 ? -46.27286 26.09021 24.13357 1.000 15.47125 116 ASN A C 1
ATOM 917 O O . ASN A 1 116 ? -47.49505 25.92164 24.07023 1.000 16.79773 116 ASN A O 1
ATOM 922 N N . GLN A 1 117 ? -45.62695 26.24486 25.27760 1.000 14.14402 117 GLN A N 1
ATOM 923 C CA . GLN A 1 117 ? -46.30830 26.18407 26.56000 1.000 14.10139 117 GLN A CA 1
ATOM 924 C C . GLN A 1 117 ? -46.21103 27.54458 27.25696 1.000 14.66122 117 GLN A C 1
ATOM 925 O O . GLN A 1 117 ? -45.80004 28.54177 26.65569 1.000 16.23615 117 GLN A O 1
ATOM 931 N N . ASN A 1 118 ? -46.60439 27.59182 28.52771 1.000 13.67629 118 ASN A N 1
ATOM 932 C CA . ASN A 1 118 ? -46.98606 28.85958 29.14111 1.000 14.51634 118 ASN A CA 1
ATOM 933 C C . ASN A 1 118 ? -45.96749 29.44671 30.09691 1.000 14.10895 118 ASN A C 1
ATOM 934 O O . ASN A 1 118 ? -46.18740 30.55932 30.59927 1.000 16.08813 118 ASN A O 1
ATOM 939 N N . ARG A 1 119 ? -44.86929 28.76443 30.36088 1.000 14.73773 119 ARG A N 1
ATOM 940 C CA . ARG A 1 119 ? -43.79037 29.36856 31.12070 1.000 14.83405 119 ARG A CA 1
ATOM 941 C C . ARG A 1 119 ? -42.49916 29.27529 30.32361 1.000 14.46338 119 ARG A C 1
ATOM 942 O O . ARG A 1 119 ? -42.40037 28.53210 29.34520 1.000 14.74903 119 ARG A O 1
ATOM 950 N N . GLU A 1 120 ? -41.50688 30.03408 30.74531 1.000 13.40251 120 GLU A N 1
ATOM 951 C CA . GLU A 1 120 ? -40.22451 30.02916 30.06765 1.000 14.16824 120 GLU A CA 1
ATOM 952 C C . GLU A 1 120 ? -39.34170 28.90381 30.58606 1.000 13.33545 120 GLU A C 1
ATOM 953 O O . GLU A 1 120 ? -39.54482 28.35901 31.67211 1.000 14.43112 120 GLU A O 1
ATOM 959 N N . ILE A 1 121 ? -38.34097 28.56471 29.77658 1.000 13.96002 121 ILE A N 1
ATOM 960 C CA . ILE A 1 121 ? -37.36527 27.54888 30.13971 1.000 13.68992 121 ILE A CA 1
ATOM 961 C C . ILE A 1 121 ? -36.42683 28.10091 31.19915 1.000 15.18360 121 ILE A C 1
ATOM 962 O O . ILE A 1 121 ? -35.89615 29.20922 31.06204 1.000 17.17860 121 ILE A O 1
ATOM 967 N N . ASP A 1 122 ? -36.17755 27.30863 32.23744 1.000 14.93054 122 ASP A N 1
ATOM 968 C CA . ASP A 1 122 ? -35.10162 27.55963 33.19537 1.000 17.37475 122 ASP A CA 1
ATOM 969 C C . ASP A 1 122 ? -33.87943 26.79565 32.69327 1.000 15.71837 122 ASP A C 1
ATOM 970 O O . ASP A 1 122 ? -33.71225 25.61082 32.96329 1.000 19.00768 122 ASP A O 1
ATOM 975 N N . TYR A 1 123 ? -33.03383 27.47554 31.92158 1.000 15.55174 123 TYR A N 1
ATOM 976 C CA . TYR A 1 123 ? -31.86092 26.83573 31.33157 1.000 14.52567 123 TYR A CA 1
ATOM 977 C C . TYR A 1 123 ? -30.84950 26.45777 32.40557 1.000 14.96052 123 TYR A C 1
ATOM 978 O O . TYR A 1 123 ? -30.72851 27.12241 33.44142 1.000 16.50547 123 TYR A O 1
ATOM 987 N N . PHE A 1 124 ? -30.10608 25.38002 32.15514 1.000 14.61820 124 PHE A N 1
ATOM 988 C CA . PHE A 1 124 ? -28.89342 25.12667 32.91878 1.000 14.83087 124 PHE A CA 1
ATOM 989 C C . PHE A 1 124 ? -27.81471 26.03323 32.35534 1.000 15.41157 124 PHE A C 1
ATOM 990 O O . PHE A 1 124 ? -27.35227 25.82799 31.22598 1.000 15.20031 124 PHE A O 1
ATOM 998 N N . VAL A 1 125 ? -27.40513 27.02580 33.13528 1.000 14.99782 125 VAL A N 1
ATOM 999 C CA . VAL A 1 125 ? -26.46624 28.04670 32.69447 1.000 15.81281 125 VAL A CA 1
ATOM 1000 C C . VAL A 1 125 ? -25.12469 27.74009 33.35237 1.000 17.33119 125 VAL A C 1
ATOM 1001 O O . VAL A 1 125 ? -24.99555 27.80493 34.58210 1.000 18.06683 125 VAL A O 1
ATOM 1005 N N . VAL A 1 126 ? -24.12333 27.37786 32.54546 1.000 16.45459 126 VAL A N 1
ATOM 1006 C CA . VAL A 1 126 ? -22.78743 27.15044 33.07963 1.000 17.62992 126 VAL A CA 1
ATOM 1007 C C . VAL A 1 126 ? -22.30079 28.42288 33.75079 1.000 19.16089 126 VAL A C 1
ATOM 1008 O O . VAL A 1 126 ? -22.29639 29.49571 33.14088 1.000 18.23654 126 VAL A O 1
ATOM 1012 N N . GLU A 1 127 ? -21.88534 28.30521 35.01289 1.000 20.50259 127 GLU A N 1
ATOM 1013 C CA . GLU A 1 127 ? -21.60973 29.47545 35.84126 1.000 24.11632 127 GLU A CA 1
ATOM 1014 C C . GLU A 1 127 ? -20.14241 29.87666 35.87822 1.000 23.92220 127 GLU A C 1
ATOM 1015 O O . GLU A 1 127 ? -19.84159 31.05596 36.09632 1.000 25.84718 127 GLU A O 1
ATOM 1021 N N . GLU A 1 128 ? -19.22587 28.94067 35.67250 1.000 23.11698 128 GLU A N 1
ATOM 1022 C CA . GLU A 1 128 ? -17.80334 29.23553 35.71959 1.000 23.86873 128 GLU A CA 1
ATOM 1023 C C . GLU A 1 128 ? -17.07611 28.18999 34.89268 1.000 21.93075 128 GLU A C 1
ATOM 1024 O O . GLU A 1 128 ? -17.65258 27.14596 34.56020 1.000 22.62153 128 GLU A O 1
ATOM 1030 N N . PRO A 1 129 ? -15.81952 28.44278 34.52695 1.000 20.12592 129 PRO A N 1
ATOM 1031 C CA . PRO A 1 129 ? -15.08387 27.46313 33.71936 1.000 20.69204 129 PRO A CA 1
ATOM 1032 C C . PRO A 1 129 ? -14.86073 26.15222 34.45923 1.000 20.92353 129 PRO A C 1
ATOM 1033 O O . PRO A 1 129 ? -14.77825 26.09956 35.69078 1.000 24.85925 129 PRO A O 1
ATOM 1037 N N . ILE A 1 130 ? -14.75810 25.07986 33.67690 1.000 20.65987 130 ILE A N 1
ATOM 1038 C CA . ILE A 1 130 ? -14.52044 23.73848 34.19042 1.000 19.88304 130 ILE A CA 1
ATOM 1039 C C . ILE A 1 130 ? -13.80877 22.94875 33.10422 1.000 19.98609 130 ILE A C 1
ATOM 1040 O O . ILE A 1 130 ? -13.97845 23.21170 31.90908 1.000 19.74008 130 ILE A O 1
ATOM 1045 N N . ILE A 1 131 ? -12.98401 21.99613 33.52117 1.000 18.80216 131 ILE A N 1
ATOM 1046 C CA . ILE A 1 131 ? -12.33489 21.08097 32.59317 1.000 19.03609 131 ILE A CA 1
ATOM 1047 C C . ILE A 1 131 ? -12.34457 19.68416 33.19779 1.000 19.62700 131 ILE A C 1
ATOM 1048 O O . ILE A 1 131 ? -12.09326 19.51018 34.39733 1.000 21.79460 131 ILE A O 1
ATOM 1053 N N . VAL A 1 132 ? -12.67046 18.68832 32.37361 1.000 18.61552 132 VAL A N 1
ATOM 1054 C CA . VAL A 1 132 ? -12.55303 17.28158 32.73349 1.000 18.81189 132 VAL A CA 1
ATOM 1055 C C . VAL A 1 132 ? -11.61608 16.61678 31.73780 1.000 19.12129 132 VAL A C 1
ATOM 1056 O O . VAL A 1 132 ? -11.55852 16.99677 30.56295 1.000 17.51816 132 VAL A O 1
ATOM 1060 N N . GLU A 1 133 ? -10.87501 15.61904 32.21267 1.000 20.50657 133 GLU A N 1
ATOM 1061 C CA . GLU A 1 133 ? -9.85690 14.97381 31.39922 1.000 21.24264 133 GLU A CA 1
ATOM 1062 C C . GLU A 1 133 ? -9.86297 13.47222 31.64002 1.000 23.18811 133 GLU A C 1
ATOM 1063 O O . GLU A 1 133 ? -10.24358 12.99656 32.71355 1.000 26.67474 133 GLU A O 1
ATOM 1069 N N . ASP A 1 134 ? -9.41934 12.72885 30.62511 1.000 22.14258 134 ASP A N 1
ATOM 1070 C CA . ASP A 1 134 ? -9.25601 11.28211 30.74867 1.000 27.66331 134 ASP A CA 1
ATOM 1071 C C . ASP A 1 134 ? -8.26683 10.84914 29.66768 1.000 29.76022 134 ASP A C 1
ATOM 1072 O O . ASP A 1 134 ? -8.63412 10.77551 28.49233 1.000 28.64088 134 ASP A O 1
ATOM 1077 N N . GLU A 1 135 ? -7.02556 10.57751 30.08229 1.000 32.92425 135 GLU A N 1
ATOM 1078 C CA . GLU A 1 135 ? -5.96876 10.02836 29.23422 1.000 34.94442 135 GLU A CA 1
ATOM 1079 C C . GLU A 1 135 ? -5.91681 10.64893 27.84175 1.000 31.61200 135 GLU A C 1
ATOM 1080 O O . GLU A 1 135 ? -6.23071 9.98633 26.84753 1.000 33.54582 135 GLU A O 1
ATOM 1086 N N . GLY A 1 136 ? -5.52030 11.91627 27.75870 1.000 28.44299 136 GLY A N 1
ATOM 1087 C CA . GLY A 1 136 ? -5.38894 12.59928 26.49434 1.000 29.22162 136 GLY A CA 1
ATOM 1088 C C . GLY A 1 136 ? -6.65051 13.26620 25.98976 1.000 25.99940 136 GLY A C 1
ATOM 1089 O O . GLY A 1 136 ? -6.56134 14.16846 25.14998 1.000 28.93358 136 GLY A O 1
ATOM 1090 N N . ARG A 1 137 ? -7.81761 12.85114 26.47094 1.000 20.55644 137 ARG A N 1
ATOM 1091 C CA . ARG A 1 137 ? -9.07685 13.45369 26.06665 1.000 18.21774 137 ARG A CA 1
ATOM 1092 C C . ARG A 1 137 ? -9.46821 14.52223 27.07278 1.000 19.96595 137 ARG A C 1
ATOM 1093 O O . ARG A 1 137 ? -9.18996 14.40588 28.26788 1.000 22.37529 137 ARG A O 1
ATOM 1101 N N . LEU A 1 138 ? -10.13607 15.56202 26.58902 1.000 16.97648 138 LEU A N 1
ATOM 1102 C CA . LEU A 1 138 ? -10.42965 16.70033 27.44166 1.000 17.69608 138 LEU A CA 1
ATOM 1103 C C . LEU A 1 138 ? -11.73027 17.34023 26.98502 1.000 15.98792 138 LEU A C 1
ATOM 1104 O O . LEU A 1 138 ? -12.01313 17.38139 25.78748 1.000 16.47469 138 LEU A O 1
ATOM 1109 N N . ILE A 1 139 ? -12.51726 17.83852 27.93529 1.000 16.34843 139 ILE A N 1
ATOM 1110 C CA . ILE A 1 139 ? -13.64882 18.70613 27.62716 1.000 14.89266 139 ILE A CA 1
ATOM 1111 C C . ILE A 1 139 ? -13.60779 19.89504 28.56833 1.000 15.80221 139 ILE A C 1
ATOM 1112 O O . ILE A 1 139 ? -13.44072 19.72794 29.78406 1.000 17.23872 139 ILE A O 1
ATOM 1117 N N . LYS A 1 140 ? -13.76417 21.08419 28.00908 1.000 16.22469 140 LYS A N 1
ATOM 1118 C CA . LYS A 1 140 ? -13.83365 22.32147 28.76449 1.000 17.28070 140 LYS A CA 1
ATOM 1119 C C . LYS A 1 140 ? -15.19795 22.96072 28.55576 1.000 17.68633 140 LYS A C 1
ATOM 1120 O O . LYS A 1 140 ? -15.78767 22.86576 27.47710 1.000 17.78789 140 LYS A O 1
ATOM 1126 N N . ALA A 1 141 ? -15.69290 23.63206 29.59169 1.000 18.47362 141 ALA A N 1
ATOM 1127 C CA . ALA A 1 141 ? -16.90551 24.42410 29.48463 1.000 19.72376 141 ALA A CA 1
ATOM 1128 C C . ALA A 1 141 ? -16.68144 25.77007 30.15723 1.000 19.46512 141 ALA A C 1
ATOM 1129 O O . ALA A 1 141 ? -15.89284 25.88711 31.10310 1.000 20.59223 141 ALA A O 1
ATOM 1131 N N . GLU A 1 142 ? -17.36681 26.78904 29.65466 1.000 20.09616 142 GLU A N 1
ATOM 1132 C CA . GLU A 1 142 ? -17.27138 28.12674 30.22078 1.000 20.47811 142 GLU A CA 1
ATOM 1133 C C . GLU A 1 142 ? -18.59813 28.83542 30.00137 1.000 19.53344 142 GLU A C 1
ATOM 1134 O O . GLU A 1 142 ? -19.41220 28.39532 29.17786 1.000 18.53184 142 GLU A O 1
ATOM 1140 N N . PRO A 1 143 ? -18.86376 29.91662 30.74328 1.000 18.02697 143 PRO A N 1
ATOM 1141 C CA . PRO A 1 143 ? -20.14343 30.61445 30.59330 1.000 18.22880 143 PRO A CA 1
ATOM 1142 C C . PRO A 1 143 ? -20.34047 31.17243 29.19290 1.000 18.33825 143 PRO A C 1
ATOM 1143 O O . PRO A 1 143 ? -19.39622 31.61147 28.53055 1.000 21.07570 143 PRO A O 1
ATOM 1147 N N . SER A 1 144 ? -21.59832 31.16196 28.75594 1.000 17.95913 144 SER A N 1
ATOM 1148 C CA . SER A 1 144 ? -22.01168 31.74421 27.48891 1.000 18.95827 144 SER A CA 1
ATOM 1149 C C . SER A 1 144 ? -23.52125 31.92553 27.53031 1.000 21.71813 144 SER A C 1
ATOM 1150 O O . SER A 1 144 ? -24.23006 31.08760 28.09479 1.000 22.05634 144 SER A O 1
ATOM 1153 N N . ASP A 1 145 ? -24.00416 33.02229 26.93670 1.000 20.67539 145 ASP A N 1
ATOM 1154 C CA . ASP A 1 145 ? -25.44142 33.24668 26.82585 1.000 22.67814 145 ASP A CA 1
ATOM 1155 C C . ASP A 1 145 ? -26.08702 32.32301 25.80629 1.000 19.82529 145 ASP A C 1
ATOM 1156 O O . ASP A 1 145 ? -27.30852 32.16837 25.81635 1.000 20.13728 145 ASP A O 1
ATOM 1161 N N . THR A 1 146 ? -25.29200 31.72780 24.92324 1.000 20.15023 146 THR A N 1
ATOM 1162 C CA . THR A 1 146 ? -25.77334 30.84829 23.87591 1.000 19.30473 146 THR A CA 1
ATOM 1163 C C . THR A 1 146 ? -25.05675 29.51350 23.98654 1.000 18.53083 146 THR A C 1
ATOM 1164 O O . THR A 1 146 ? -23.92004 29.43649 24.46503 1.000 21.25172 146 THR A O 1
ATOM 1168 N N . LEU A 1 147 ? -25.72009 28.46103 23.51804 1.000 15.55196 147 LEU A N 1
ATOM 1169 C CA . LEU A 1 147 ? -25.08250 27.15097 23.45254 1.000 14.36469 147 LEU A CA 1
ATOM 1170 C C . LEU A 1 147 ? -24.11182 27.13034 22.27604 1.000 14.67539 147 LEU A C 1
ATOM 1171 O O . LEU A 1 147 ? -24.51384 27.34691 21.12548 1.000 15.66775 147 LEU A O 1
ATOM 1176 N N . GLU A 1 148 ? -22.83649 26.88169 22.56772 1.000 14.79386 148 GLU A N 1
ATOM 1177 C CA . GLU A 1 148 ? -21.78962 26.76670 21.55900 1.000 13.94265 148 GLU A CA 1
ATOM 1178 C C . GLU A 1 148 ? -20.97821 25.52425 21.87864 1.000 13.02668 148 GLU A C 1
ATOM 1179 O O . GLU A 1 148 ? -20.54639 25.34691 23.02092 1.000 13.48989 148 GLU A O 1
ATOM 1185 N N . VAL A 1 149 ? -20.77714 24.65825 20.88344 1.000 13.40208 149 VAL A N 1
ATOM 1186 C CA . VAL A 1 149 ? -20.14234 23.36783 21.13078 1.000 13.05541 149 VAL A CA 1
ATOM 1187 C C . VAL A 1 149 ? -19.15747 23.07724 20.01347 1.000 12.70595 149 VAL A C 1
ATOM 1188 O O . VAL A 1 149 ? -19.55095 22.98004 18.84539 1.000 12.98650 149 VAL A O 1
ATOM 1192 N N . THR A 1 150 ? -17.89311 22.89474 20.37761 1.000 12.60823 150 THR A N 1
ATOM 1193 C CA . THR A 1 150 ? -16.82945 22.56589 19.44171 1.000 13.33865 150 THR A CA 1
ATOM 1194 C C . THR A 1 150 ? -16.31256 21.17121 19.75560 1.000 13.34519 150 THR A C 1
ATOM 1195 O O . THR A 1 150 ? -16.06967 20.84294 20.91789 1.000 13.87510 150 THR A O 1
ATOM 1199 N N . TYR A 1 151 ? -16.11062 20.36583 18.71696 1.000 13.71836 151 TYR A N 1
ATOM 1200 C CA . TYR A 1 151 ? -15.43951 19.08539 18.84493 1.000 12.88053 151 TYR A CA 1
ATOM 1201 C C . TYR A 1 151 ? -14.22801 19.06950 17.93042 1.000 13.34720 151 TYR A C 1
ATOM 1202 O O . TYR A 1 151 ? -14.33301 19.42394 16.74660 1.000 14.10840 151 TYR A 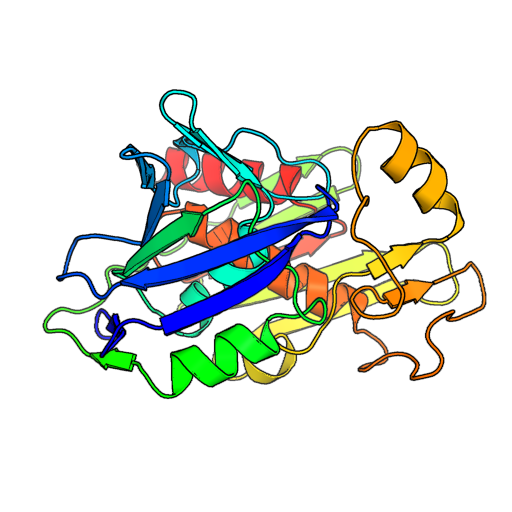O 1
ATOM 1211 N N . GLU A 1 152 ? -13.09537 18.63484 18.47405 1.000 14.02802 152 GLU A N 1
ATOM 1212 C CA . GLU A 1 152 ? -11.88494 18.44536 17.69206 1.000 14.30190 152 GLU A CA 1
ATOM 1213 C C . GLU A 1 152 ? -11.49739 16.97714 17.76499 1.000 14.33507 152 GLU A C 1
ATOM 1214 O O . GLU A 1 152 ? -11.32427 16.42333 18.85827 1.000 14.38177 152 GLU A O 1
ATOM 1220 N N . GLY A 1 153 ? -11.37190 16.34957 16.60172 1.000 14.48499 153 GLY A N 1
ATOM 1221 C CA . GLY A 1 153 ? -10.95873 14.96775 16.49728 1.000 16.04754 153 GLY A CA 1
ATOM 1222 C C . GLY A 1 153 ? -9.56438 14.82623 15.93277 1.000 16.08720 153 GLY A C 1
ATOM 1223 O O . GLY A 1 153 ? -9.03772 15.72311 15.26026 1.000 17.09446 153 GLY A O 1
ATOM 1224 N N . GLU A 1 154 ? -8.95069 13.68685 16.22148 1.000 17.34329 154 GLU A N 1
ATOM 1225 C CA . GLU A 1 154 ? -7.62561 13.36139 15.70738 1.000 19.16957 154 GLU A CA 1
ATOM 1226 C C . GLU A 1 154 ? -7.73012 11.90769 15.26663 1.000 20.37132 154 GLU A C 1
ATOM 1227 O O . GLU A 1 154 ? -7.63283 10.98849 16.08744 1.000 23.35886 154 GLU A O 1
ATOM 1233 N N . PHE A 1 155 ? -8.00255 11.71320 13.98177 1.000 18.13647 155 PHE A N 1
ATOM 1234 C CA . PHE A 1 155 ? -8.31727 10.40417 13.43503 1.000 17.42618 155 PHE A CA 1
ATOM 1235 C C . PHE A 1 155 ? -7.07344 9.74880 12.85746 1.000 20.16880 155 PHE A C 1
ATOM 1236 O O . PHE A 1 155 ? -6.24839 10.40840 12.21636 1.000 21.96720 155 PHE A O 1
ATOM 1244 N N . LYS A 1 156 ? -6.95825 8.44115 13.07436 1.000 18.65961 156 LYS A N 1
ATOM 1245 C CA . LYS A 1 156 ? -5.85275 7.63784 12.55488 1.000 20.30501 156 LYS A CA 1
ATOM 1246 C C . LYS A 1 156 ? -6.15486 7.07478 11.17521 1.000 21.60597 156 LYS A C 1
ATOM 1247 O O . LYS A 1 156 ? -5.93418 5.88810 10.91766 1.000 26.16840 156 LYS A O 1
ATOM 1253 N N . ASN A 1 157 ? -6.70287 7.89524 10.28836 1.000 19.33819 157 ASN A N 1
ATOM 1254 C CA . ASN A 1 157 ? -6.92792 7.52844 8.89404 1.000 17.95189 157 ASN A CA 1
ATOM 1255 C C . ASN A 1 157 ? -6.80547 8.80123 8.06560 1.000 17.94038 157 ASN A C 1
ATOM 1256 O O . ASN A 1 157 ? -6.27904 9.81337 8.53965 1.000 19.15176 157 ASN A O 1
ATOM 1261 N N . PHE A 1 158 ? -7.33202 8.76397 6.84515 1.000 18.13801 158 PHE A N 1
ATOM 1262 C CA . PHE A 1 158 ? -7.15940 9.87895 5.92243 1.000 20.07790 158 PHE A CA 1
ATOM 1263 C C . PHE A 1 158 ? -7.75514 11.18026 6.44698 1.000 20.29590 158 PHE A C 1
ATOM 1264 O O . PHE A 1 158 ? -7.40113 12.25324 5.94200 1.000 21.66208 158 PHE A O 1
ATOM 1272 N N . LEU A 1 159 ? -8.65817 11.11585 7.42848 1.000 18.50493 159 LEU A N 1
ATOM 1273 C CA . LEU A 1 159 ? -9.30220 12.32412 7.93514 1.000 20.10551 159 LEU A CA 1
ATOM 1274 C C . LEU A 1 159 ? -8.33300 13.21408 8.69944 1.000 18.07623 159 LEU A C 1
ATOM 1275 O O . LEU A 1 159 ? -8.49471 14.44091 8.70405 1.000 19.89256 159 LEU A O 1
ATOM 1280 N N . GLY A 1 160 ? -7.34559 12.62852 9.36795 1.000 16.78001 160 GLY A N 1
ATOM 1281 C CA . GLY A 1 160 ? -6.42785 13.44325 10.14851 1.000 16.77443 160 GLY A CA 1
ATOM 1282 C C . GLY A 1 160 ? -7.14716 14.22305 11.23251 1.000 16.50872 160 GLY A C 1
ATOM 1283 O O . GLY A 1 160 ? -8.05704 13.71466 11.90200 1.000 17.94821 160 GLY A O 1
ATOM 1284 N N . ARG A 1 161 ? -6.74381 15.47904 11.40966 1.000 15.20126 161 ARG A N 1
ATOM 1285 C CA . ARG A 1 161 ? -7.33171 16.36121 12.41018 1.000 15.84055 161 ARG A CA 1
ATOM 1286 C C . ARG A 1 161 ? -8.44820 17.19520 11.79508 1.000 15.18224 161 ARG A C 1
ATOM 1287 O O . ARG A 1 161 ? -8.27415 17.78569 10.72629 1.000 16.74025 161 ARG A O 1
ATOM 1295 N N . GLN A 1 162 ? -9.58356 17.27019 12.48660 1.000 14.73281 162 GLN A N 1
ATOM 1296 C CA . GLN A 1 162 ? -10.71605 18.07898 12.05921 1.000 14.89430 162 GLN A CA 1
ATOM 1297 C C . GLN A 1 162 ? -11.37032 18.69513 13.27816 1.000 14.82467 162 GLN A C 1
ATOM 1298 O O . GLN A 1 162 ? -11.36120 18.11181 14.36358 1.000 15.19733 162 GLN A O 1
ATOM 1304 N N . LYS A 1 163 ? -11.99383 19.84779 13.08716 1.000 14.23882 163 LYS A N 1
ATOM 1305 C CA . LYS A 1 163 ? -12.79174 20.42554 14.15533 1.000 15.35669 163 LYS A CA 1
ATOM 1306 C C . LYS A 1 163 ? -14.01564 21.11808 13.58429 1.000 14.33974 163 LYS A C 1
ATOM 1307 O O . LYS A 1 163 ? -14.02840 21.54014 12.42388 1.000 15.35686 163 LYS A O 1
ATOM 1313 N N . PHE A 1 164 ? -15.06172 21.19033 14.40473 1.000 13.85930 164 PHE A N 1
ATOM 1314 C CA . PHE A 1 164 ? -16.32157 21.78609 13.99549 1.000 13.67010 164 PHE A CA 1
ATOM 1315 C C . PHE A 1 164 ? -17.00133 22.41343 15.20192 1.000 13.62893 164 PHE A C 1
ATOM 1316 O O . PHE A 1 164 ? -16.98321 21.84073 16.29584 1.000 13.43009 164 PHE A O 1
ATOM 1324 N N . THR A 1 165 ? -17.63611 23.56760 14.98493 1.000 13.60225 165 THR A N 1
ATOM 1325 C CA . THR A 1 165 ? -18.33040 24.29743 16.04390 1.000 14.52066 165 THR A CA 1
ATOM 1326 C C . THR A 1 165 ? -19.79017 24.50138 15.67115 1.000 13.96103 165 THR A C 1
ATOM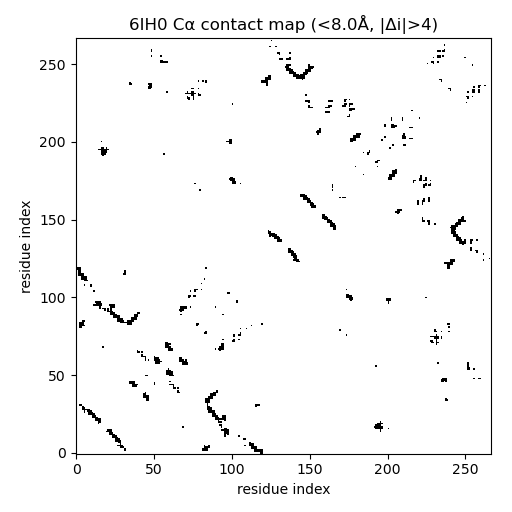 1327 O O . THR A 1 165 ? -20.09010 25.08556 14.62060 1.000 14.43397 165 THR A O 1
ATOM 1331 N N . PHE A 1 166 ? -20.68569 24.03090 16.53499 1.000 13.91085 166 PHE A N 1
ATOM 1332 C CA . PHE A 1 166 ? -22.09664 24.38473 16.48792 1.000 13.77666 166 PHE A CA 1
ATOM 1333 C C . PHE A 1 166 ? -22.33859 25.65264 17.29716 1.000 13.52063 166 PHE A C 1
ATOM 1334 O O . PHE A 1 166 ? -21.81602 25.80484 18.40105 1.000 13.68093 166 PHE A O 1
ATOM 1342 N N . VAL A 1 167 ? -23.16888 26.54204 16.75813 1.000 14.16309 167 VAL A N 1
ATOM 1343 C CA . VAL A 1 167 ? -23.76687 27.61740 17.53765 1.000 15.11834 167 VAL A CA 1
ATOM 1344 C C . VAL A 1 167 ? -25.26742 27.61242 17.28746 1.000 15.77455 167 VAL A C 1
ATOM 1345 O O . VAL A 1 167 ? -25.74626 27.13791 16.26190 1.000 15.49482 167 VAL A O 1
ATOM 1349 N N . GLU A 1 168 ? -26.01144 28.18055 18.23930 1.000 19.44679 168 GLU A N 1
ATOM 1350 C CA . GLU A 1 168 ? -27.45942 28.29606 18.09125 1.000 21.28945 168 GLU A CA 1
ATOM 1351 C C . GLU A 1 168 ? -27.82570 28.93745 16.76550 1.000 21.32278 168 GLU A C 1
ATOM 1352 O O . GLU A 1 168 ? -27.22223 29.92871 16.34809 1.000 22.84326 168 GLU A O 1
ATOM 1358 N N . GLY A 1 169 ? -28.84779 28.38316 16.12373 1.000 22.73103 169 GLY A N 1
ATOM 1359 C CA . GLY A 1 169 ? -29.26427 28.79247 14.80868 1.000 22.93381 169 GLY A CA 1
ATOM 1360 C C . GLY A 1 169 ? -28.71431 27.93396 13.69234 1.000 22.11613 169 GLY A C 1
ATOM 1361 O O . GLY A 1 169 ? -29.21857 28.00325 12.56570 1.000 25.69480 169 GLY A O 1
ATOM 1362 N N . ASN A 1 170 ? -27.69959 27.11782 13.97997 1.000 20.39380 170 ASN A N 1
ATOM 1363 C CA . ASN A 1 170 ? -27.06464 26.26429 12.98596 1.000 19.22897 170 ASN A CA 1
ATOM 1364 C C . ASN A 1 170 ? -27.41426 24.79330 13.19640 1.000 18.38113 170 ASN A C 1
ATOM 1365 O O . ASN A 1 170 ? -26.62798 23.91098 12.85133 1.000 18.48703 170 ASN A O 1
ATOM 1370 N N . GLU A 1 171 ? -28.59317 24.51780 13.76571 1.000 17.12178 171 GLU A N 1
ATOM 1371 C CA . GLU A 1 171 ? -28.98699 23.14052 14.06080 1.000 17.96941 171 GLU A CA 1
ATOM 1372 C C . GLU A 1 171 ? -28.95096 22.27391 12.80997 1.000 17.15909 171 GLU A C 1
ATOM 1373 O O . GLU A 1 171 ? -28.57488 21.09235 12.86945 1.000 17.31355 171 GLU A O 1
ATOM 1379 N N . GLU A 1 172 ? -29.30619 22.85482 11.65857 1.000 20.23224 172 GLU A N 1
ATOM 1380 C CA . GLU A 1 172 ? -29.33493 22.10635 10.40994 1.000 23.16643 172 GLU A CA 1
ATOM 1381 C C . GLU A 1 172 ? -27.95387 21.63532 9.98316 1.000 22.60232 172 GLU A C 1
ATOM 1382 O O . GLU A 1 172 ? -27.85209 20.76875 9.11080 1.000 24.55123 172 GLU A O 1
ATOM 1388 N N . GLU A 1 173 ? -26.89116 22.18399 10.57208 1.000 18.78571 173 GLU A N 1
ATOM 1389 C CA . GLU A 1 173 ? -25.53874 21.77457 10.23034 1.000 19.20967 173 GLU A CA 1
ATOM 1390 C C . GLU A 1 173 ? -25.08357 20.51223 10.94992 1.000 16.21532 173 GLU A C 1
ATOM 1391 O O . GLU A 1 173 ? -24.04773 19.96080 10.57181 1.000 19.62478 173 GLU A O 1
ATOM 1397 N N . ILE A 1 174 ? -25.79693 20.04213 11.97289 1.000 15.32902 174 ILE A N 1
ATOM 1398 C CA . ILE A 1 174 ? -25.38802 18.83138 12.67708 1.000 14.98810 174 ILE A CA 1
ATOM 1399 C C . ILE A 1 174 ? -26.43279 17.72349 12.67510 1.000 14.24110 174 ILE A C 1
ATOM 1400 O O . ILE A 1 174 ? -26.07481 16.56449 12.94929 1.000 14.80509 174 ILE A O 1
ATOM 1405 N N . VAL A 1 175 ? -27.70457 18.01211 12.38069 1.000 13.89499 175 VAL A N 1
ATOM 1406 C CA . VAL A 1 175 ? -28.73629 16.98053 12.49725 1.000 14.18533 175 VAL A CA 1
ATOM 1407 C C . VAL A 1 175 ? -28.74462 15.98632 11.34938 1.000 14.54157 175 VAL A C 1
ATOM 1408 O O . VAL A 1 175 ? -29.49865 15.00397 11.40681 1.000 15.77313 175 VAL A O 1
ATOM 1412 N N . LEU A 1 176 ? -27.94341 16.20325 10.30911 1.000 13.53820 176 LEU A N 1
ATOM 1413 C CA . LEU A 1 176 ? -27.79964 15.23747 9.23218 1.000 13.91276 176 LEU A CA 1
ATOM 1414 C C . LEU A 1 176 ? -26.50099 14.45158 9.30922 1.000 13.20028 176 LEU A C 1
ATOM 1415 O O . LEU A 1 176 ? -26.27019 13.58676 8.46438 1.000 14.28168 176 LEU A O 1
ATOM 1420 N N . ALA A 1 177 ? -25.64789 14.72506 10.28768 1.000 11.82574 177 ALA A N 1
ATOM 1421 C CA . ALA A 1 177 ? -24.35914 14.04676 10.38012 1.000 12.20405 177 ALA A CA 1
ATOM 1422 C C . ALA A 1 177 ? -24.54524 12.67596 11.02191 1.000 12.08658 177 ALA A C 1
ATOM 1423 O O . ALA A 1 177 ? -25.07146 12.56781 12.13717 1.000 11.96895 177 ALA A O 1
ATOM 1425 N N . ARG A 1 178 ? -24.09700 11.63193 10.34177 1.000 12.52456 178 ARG A N 1
ATOM 1426 C CA . ARG A 1 178 ? -24.35922 10.27052 10.77925 1.000 11.79059 178 ARG A CA 1
ATOM 1427 C C . ARG A 1 178 ? -23.28830 9.73756 11.72609 1.000 11.73110 178 ARG A C 1
ATOM 1428 O O . ARG A 1 178 ? -22.12607 10.15631 11.70745 1.000 12.42250 178 ARG A O 1
ATOM 1436 N N . THR A 1 179 ? -23.69438 8.75429 12.52482 1.000 12.19755 179 THR A N 1
ATOM 1437 C CA . THR A 1 179 ? -22.74628 7.95652 13.27090 1.000 12.14801 179 THR A CA 1
ATOM 1438 C C . THR A 1 179 ? -21.77306 7.26982 12.31434 1.000 11.88201 179 THR A C 1
ATOM 1439 O O . THR A 1 179 ? -22.03871 7.11132 11.11895 1.000 12.60090 179 THR A O 1
ATOM 1443 N N . PHE A 1 180 ? -20.62979 6.86500 12.85461 1.000 11.89615 180 PHE A N 1
ATOM 1444 C CA . PHE A 1 180 ? -19.53964 6.37827 12.02506 1.000 12.53854 180 PHE A CA 1
ATOM 1445 C C . PHE A 1 180 ? -18.77168 5.30566 12.78104 1.000 12.58013 180 PHE A C 1
ATOM 1446 O O . PHE A 1 180 ? -18.85813 5.18891 14.00847 1.000 13.46831 180 PHE A O 1
ATOM 1454 N N . ALA A 1 181 ? -18.00443 4.52706 12.01878 1.000 13.26108 181 ALA A N 1
ATOM 1455 C CA . ALA A 1 181 ? -17.18719 3.45671 12.56831 1.000 13.71062 181 ALA A CA 1
ATOM 1456 C C . ALA A 1 181 ? -16.01710 3.20512 11.63675 1.000 13.65509 181 ALA A C 1
ATOM 1457 O O . ALA A 1 181 ? -16.07890 3.48354 10.44043 1.000 14.63114 181 ALA A O 1
ATOM 1459 N N . PHE A 1 182 ? -14.95164 2.66205 12.20037 1.000 14.60537 182 PHE A N 1
ATOM 1460 C CA . PHE A 1 182 ? -13.73536 2.36191 11.46008 1.000 14.32739 182 PHE A CA 1
ATOM 1461 C C . PHE A 1 182 ? -13.60796 0.86369 11.25890 1.000 15.12843 182 PHE A C 1
ATOM 1462 O O . PHE A 1 182 ? -13.84423 0.08288 12.18444 1.000 15.97571 182 PHE A O 1
ATOM 1470 N N . ASP A 1 183 ? -13.23302 0.46371 10.03997 1.000 15.98841 183 ASP A N 1
ATOM 1471 C CA . ASP A 1 183 ? -13.28338 -0.95587 9.69949 1.000 17.50783 183 ASP A CA 1
ATOM 1472 C C . ASP A 1 183 ? -12.41834 -1.80397 10.62381 1.000 17.17526 183 ASP A C 1
ATOM 1473 O O . ASP A 1 183 ? -12.81094 -2.91589 10.99958 1.000 20.37960 183 ASP A O 1
ATOM 1478 N N . TRP A 1 184 ? -11.27352 -1.27875 11.04998 1.000 16.57654 184 TRP A N 1
ATOM 1479 C CA . TRP A 1 184 ? -10.37683 -2.04859 11.90452 1.000 18.38120 184 TRP A CA 1
ATOM 1480 C C . TRP A 1 184 ? -10.86033 -2.14561 13.34593 1.000 20.00018 184 TRP A C 1
ATOM 1481 O O . TRP A 1 184 ? -10.25021 -2.87296 14.13772 1.000 21.90327 184 TRP A O 1
ATOM 1492 N N . GLU A 1 185 ? -11.92195 -1.42922 13.70870 1.000 17.33123 185 GLU A N 1
ATOM 1493 C CA . GLU A 1 185 ? -12.46766 -1.48073 15.05716 1.000 17.58163 185 GLU A CA 1
ATOM 1494 C C . GLU A 1 185 ? -13.74347 -2.30248 15.15354 1.000 16.48267 185 GLU A C 1
ATOM 1495 O O . GLU A 1 185 ? -14.15532 -2.65060 16.26968 1.000 17.55647 185 GLU A O 1
ATOM 1501 N N . ILE A 1 186 ? -14.37968 -2.61428 14.02703 1.000 16.33961 186 ILE A N 1
ATOM 1502 C CA . ILE A 1 186 ? -15.72829 -3.16903 14.06467 1.000 16.48079 186 ILE A CA 1
ATOM 1503 C C . ILE A 1 186 ? -15.73401 -4.57401 14.66175 1.000 17.75206 186 ILE A C 1
ATOM 1504 O O . ILE A 1 186 ? -16.66172 -4.93994 15.39360 1.000 17.40019 186 ILE A O 1
ATOM 1509 N N . GLU A 1 187 ? -14.69590 -5.37377 14.39626 1.000 18.34738 187 GLU A N 1
ATOM 1510 C CA . GLU A 1 187 ? -14.66313 -6.72918 14.94216 1.000 18.45530 187 GLU A CA 1
ATOM 1511 C C . GLU A 1 187 ? -14.71099 -6.71093 16.46364 1.000 17.60657 187 GLU A C 1
ATOM 1512 O O . GLU A 1 187 ? -15.47151 -7.46813 17.07948 1.000 18.11496 187 GLU A O 1
ATOM 1518 N N . HIS A 1 188 ? -13.90879 -5.84827 17.08712 1.000 16.78093 188 HIS A N 1
ATOM 1519 C CA . HIS A 1 188 ? -13.93593 -5.73101 18.54111 1.000 16.72761 188 HIS A CA 1
ATOM 1520 C C . HIS A 1 188 ? -15.29050 -5.24706 19.03822 1.000 15.76538 188 HIS A C 1
ATOM 1521 O O . HIS A 1 188 ? -15.80849 -5.76188 20.03544 1.000 15.63701 188 HIS A O 1
ATOM 1528 N N . ILE A 1 189 ? -15.86748 -4.23790 18.37396 1.000 14.81934 189 ILE A N 1
ATOM 1529 C CA . ILE A 1 189 ? -17.16934 -3.72194 18.79596 1.000 14.28715 189 ILE A CA 1
ATOM 1530 C C . ILE A 1 189 ? -18.20827 -4.83475 18.79876 1.000 15.14154 189 ILE A C 1
ATOM 1531 O O . ILE A 1 189 ? -18.99650 -4.97344 19.74608 1.000 14.73220 189 ILE A O 1
ATOM 1536 N N . LYS A 1 190 ? -18.21844 -5.65752 17.75148 1.000 14.64098 190 LYS A N 1
ATOM 1537 C CA . LYS A 1 190 ? -19.15418 -6.77242 17.72757 1.000 15.61901 190 LYS A CA 1
ATOM 1538 C C . LYS A 1 190 ? -18.81987 -7.80428 18.80214 1.000 15.07939 190 LYS A C 1
ATOM 1539 O O . LYS A 1 190 ? -19.72292 -8.35067 19.44814 1.000 16.10730 190 LYS A O 1
ATOM 1545 N N . LYS A 1 191 ? -17.53052 -8.05356 19.04257 1.000 15.45984 191 LYS A N 1
ATOM 1546 C CA . LYS A 1 191 ? -17.13610 -9.02553 20.05449 1.000 16.37230 191 LYS A CA 1
ATOM 1547 C C . LYS A 1 191 ? -17.55968 -8.60331 21.45206 1.000 16.55961 191 LYS A C 1
ATOM 1548 O O . LYS A 1 191 ? -17.76927 -9.46123 22.32272 1.000 18.02967 191 LYS A O 1
ATOM 1554 N N . VAL A 1 192 ? -17.67002 -7.29903 21.70457 1.000 15.19970 192 VAL A N 1
ATOM 1555 C CA . VAL A 1 192 ? -18.06298 -6.82910 23.02800 1.000 16.10836 192 VAL A CA 1
ATOM 1556 C C . VAL A 1 192 ? -19.57119 -6.61975 23.13140 1.000 15.32996 192 VAL A C 1
ATOM 1557 O O . VAL A 1 192 ? -20.05730 -5.98773 24.07796 1.000 15.99665 192 VAL A O 1
ATOM 1561 N N . GLY A 1 193 ? -20.31877 -7.17956 22.18431 1.000 14.32904 193 GLY A N 1
ATOM 1562 C CA . GLY A 1 193 ? -21.76003 -7.23904 22.27012 1.000 15.35502 193 GLY A CA 1
ATOM 1563 C C . GLY A 1 193 ? -22.50033 -6.06367 21.67878 1.000 13.87736 193 GLY A C 1
ATOM 1564 O O . GLY A 1 193 ? -23.68201 -5.87380 21.99329 1.000 15.11355 193 GLY A O 1
ATOM 1565 N N . LEU A 1 194 ? -21.85745 -5.27683 20.82579 1.000 13.82613 194 LEU A N 1
ATOM 1566 C CA . LEU A 1 194 ? -22.41287 -4.03220 20.31070 1.000 12.82823 194 LEU A CA 1
ATOM 1567 C C . LEU A 1 194 ? -22.45738 -4.06481 18.78160 1.000 13.31553 194 LEU A C 1
ATOM 1568 O O . LEU A 1 194 ? -22.07157 -5.04969 18.14166 1.000 14.06454 194 LEU A O 1
ATOM 1573 N N . GLY A 1 195 ? -22.97962 -2.98616 18.19828 1.000 13.01603 195 GLY A N 1
ATOM 1574 C CA . GLY A 1 195 ? -22.97798 -2.81912 16.75454 1.000 13.47077 195 GLY A CA 1
ATOM 1575 C C . GLY A 1 195 ? -23.78498 -3.82231 15.95703 1.000 13.21202 195 GLY A C 1
ATOM 1576 O O . GLY A 1 195 ? -23.59037 -3.91709 14.74313 1.000 14.96688 195 GLY A O 1
ATOM 1577 N N . LYS A 1 196 ? -24.71548 -4.54992 16.58050 1.000 13.24950 196 LYS A N 1
ATOM 1578 C CA . LYS A 1 196 ? -25.38909 -5.63707 15.86944 1.000 14.45972 196 LYS A CA 1
ATOM 1579 C C . LYS A 1 196 ? -26.28101 -5.13330 14.74249 1.000 14.21819 196 LYS A C 1
ATOM 1580 O O . LYS A 1 196 ? -26.57365 -5.88908 13.80097 1.000 15.09193 196 LYS A O 1
ATOM 1586 N N . GLY A 1 197 ? -26.75729 -3.89323 14.83009 1.000 13.21483 197 GLY A N 1
ATOM 1587 C CA . GLY A 1 197 ? -27.58751 -3.31955 13.79621 1.000 13.42231 197 GLY A CA 1
ATOM 1588 C C . GLY A 1 197 ? -26.86493 -2.44939 12.79836 1.000 13.45629 197 GLY A C 1
ATOM 1589 O O . GLY A 1 197 ? -27.51421 -1.86220 11.92712 1.000 15.44319 197 GLY A O 1
ATOM 1590 N N . GLY A 1 198 ? -25.54658 -2.33310 12.91730 1.000 13.53617 198 GLY A N 1
ATOM 1591 C CA . GLY A 1 198 ? -24.80119 -1.43646 12.05189 1.000 14.67475 198 GLY A CA 1
ATOM 1592 C C . GLY A 1 198 ? -24.72069 -1.95355 10.62938 1.000 13.80175 198 GLY A C 1
ATOM 1593 O O . GLY A 1 198 ? -24.51673 -3.14308 10.38596 1.000 15.02340 198 GLY A O 1
ATOM 1594 N N . SER A 1 199 ? -24.85202 -1.03473 9.68287 1.000 14.15191 199 SER A N 1
ATOM 1595 C CA . SER A 1 199 ? -24.75295 -1.37550 8.26893 1.000 13.80854 199 SER A CA 1
ATOM 1596 C C . SER A 1 199 ? -24.43150 -0.10056 7.51164 1.000 13.86615 199 SER A C 1
ATOM 1597 O O . SER A 1 199 ? -24.45487 0.99924 8.06824 1.000 14.33147 199 SER A O 1
ATOM 1600 N N . LEU A 1 200 ? -24.17111 -0.25040 6.21596 1.000 14.93322 200 LEU A N 1
ATOM 1601 C CA . LEU A 1 200 ? -23.94199 0.92552 5.39223 1.000 15.18649 200 LEU A CA 1
ATOM 1602 C C . LEU A 1 200 ? -25.20018 1.75271 5.19751 1.000 15.82304 200 LEU A C 1
ATOM 1603 O O . LEU A 1 200 ? -25.11203 2.86075 4.65505 1.000 15.97115 200 LEU A O 1
ATOM 1608 N N . LYS A 1 201 ? -26.36086 1.25857 5.63151 1.000 14.50064 201 LYS A N 1
ATOM 1609 C CA . LYS A 1 201 ? -27.58429 2.04512 5.56144 1.000 14.79624 201 LYS A CA 1
ATOM 1610 C C . LYS A 1 201 ? -27.74407 2.99178 6.74425 1.000 15.01239 201 LYS A C 1
ATOM 1611 O O . LYS A 1 201 ? -28.57487 3.90254 6.68205 1.000 16.92667 201 LYS A O 1
ATOM 1617 N N . ASN A 1 202 ? -26.98539 2.80800 7.82001 1.000 14.10585 202 ASN A N 1
ATOM 1618 C CA . ASN A 1 202 ? -27.14146 3.66221 8.99103 1.000 13.76306 202 ASN A CA 1
ATOM 1619 C C . ASN A 1 202 ? -25.82872 4.14316 9.59986 1.000 14.03770 202 ASN A C 1
ATOM 1620 O O . ASN A 1 202 ? -25.86797 4.86381 10.60314 1.000 15.20088 202 ASN A O 1
ATOM 1625 N N . THR A 1 203 ? -24.68109 3.79168 9.02425 1.000 13.01681 203 THR A N 1
ATOM 1626 C CA . THR A 1 203 ? -23.38220 4.12366 9.58552 1.000 13.11143 203 THR A CA 1
ATOM 1627 C C . THR A 1 203 ? -22.44579 4.50286 8.45492 1.000 12.64172 203 THR A C 1
ATOM 1628 O O . THR A 1 203 ? -22.42086 3.84047 7.41285 1.000 14.36759 203 THR A O 1
ATOM 1632 N N . LEU A 1 204 ? -21.67339 5.56490 8.66704 1.000 12.34129 204 LEU A N 1
ATOM 1633 C CA . LEU A 1 204 ? -20.56903 5.90734 7.78343 1.000 12.65146 204 LEU A CA 1
ATOM 1634 C C . LEU A 1 204 ? -19.38651 5.03754 8.17549 1.000 13.34003 204 LEU A C 1
ATOM 1635 O O . LEU A 1 204 ? -18.84130 5.18317 9.27506 1.000 13.97545 204 LEU A O 1
ATOM 1640 N N . VAL A 1 205 ? -18.99098 4.11702 7.29693 1.000 13.60485 205 VAL A N 1
ATOM 1641 C CA . VAL A 1 205 ? -17.93977 3.15571 7.60466 1.000 14.84442 205 VAL A CA 1
ATOM 1642 C C . VAL A 1 205 ? -16.68816 3.53581 6.82895 1.000 14.19516 205 VAL A C 1
ATOM 1643 O O . VAL A 1 205 ? -16.71618 3.63387 5.59655 1.000 15.03353 205 VAL A O 1
ATOM 1647 N N . LEU A 1 206 ? -15.59593 3.73197 7.55445 1.000 14.44775 206 LEU A N 1
ATOM 1648 C CA . LEU A 1 206 ? -14.36008 4.25889 6.99856 1.000 15.28458 206 LEU A CA 1
ATOM 1649 C C . LEU A 1 206 ? -13.20990 3.29566 7.23198 1.000 15.98500 206 LEU A C 1
ATOM 1650 O O . LEU A 1 206 ? -13.12410 2.65060 8.28248 1.000 16.75901 206 LEU A O 1
ATOM 1655 N N . GLY A 1 207 ? -12.30684 3.23081 6.25344 1.000 16.46863 207 GLY A N 1
ATOM 1656 C CA . GLY A 1 207 ? -11.04789 2.53957 6.40185 1.000 16.72377 207 GLY A CA 1
ATOM 1657 C C . GLY A 1 207 ? -9.90202 3.51936 6.55076 1.000 16.76649 207 GLY A C 1
ATOM 1658 O O . GLY A 1 207 ? -10.08891 4.73160 6.67386 1.000 17.27821 207 GLY A O 1
ATOM 1659 N N . LYS A 1 208 ? -8.68472 2.97350 6.51868 1.000 17.90056 208 LYS A N 1
ATOM 1660 C CA . LYS A 1 208 ? -7.50004 3.82082 6.59679 1.000 17.17046 208 LYS A CA 1
ATOM 1661 C C . LYS A 1 208 ? -7.46155 4.81852 5.44770 1.000 18.70665 208 LYS A C 1
ATOM 1662 O O . LYS A 1 208 ? -7.10745 5.98563 5.64204 1.000 19.68961 208 LYS A O 1
ATOM 1668 N N . ASP A 1 209 ? -7.85599 4.38536 4.25083 1.000 18.95301 209 ASP A N 1
ATOM 1669 C CA . ASP A 1 209 ? -7.72470 5.24101 3.07906 1.000 21.16939 209 ASP A CA 1
ATOM 1670 C C . ASP A 1 209 ? -8.95929 5.21437 2.18992 1.000 24.16017 209 ASP A C 1
ATOM 1671 O O . ASP A 1 209 ? -8.87369 5.61411 1.01971 1.000 28.05044 209 ASP A O 1
ATOM 1676 N N . LYS A 1 210 ? -10.09852 4.74928 2.69931 1.000 20.57077 210 LYS A N 1
ATOM 1677 C CA . LYS A 1 210 ? -11.26480 4.57590 1.84887 1.000 23.14278 210 LYS A CA 1
ATOM 1678 C C . LYS A 1 210 ? -12.54501 4.78979 2.64227 1.000 20.96055 210 LYS A C 1
ATOM 1679 O O . LYS A 1 210 ? -12.56178 4.75339 3.87723 1.000 19.56647 210 LYS A O 1
ATOM 1685 N N . VAL A 1 211 ? -13.62031 5.01149 1.89285 1.000 20.77742 211 VAL A N 1
ATOM 1686 C CA . VAL A 1 211 ? -14.97448 5.13737 2.41306 1.000 18.91960 211 VAL A CA 1
ATOM 1687 C C . VAL A 1 211 ? -15.77766 3.97938 1.85191 1.000 18.97260 211 VAL A C 1
ATOM 1688 O O . VAL A 1 211 ? -15.81648 3.78719 0.63226 1.000 21.35404 211 VAL A O 1
ATOM 1692 N N . TYR A 1 212 ? -16.42459 3.21270 2.73100 1.000 17.71696 212 TYR A N 1
ATOM 1693 C CA . TYR A 1 212 ? -17.16628 2.04226 2.27511 1.000 17.28257 212 TYR A CA 1
ATOM 1694 C C . TYR A 1 212 ? -18.51291 2.41782 1.66244 1.000 17.44676 212 TYR A C 1
ATOM 1695 O O . TYR A 1 212 ? -18.96066 1.78075 0.70129 1.000 19.53662 212 TYR A O 1
ATOM 1704 N N . ASN A 1 213 ? -19.17990 3.43195 2.20066 1.000 16.46860 213 ASN A N 1
ATOM 1705 C CA . ASN A 1 213 ? -20.50402 3.81875 1.72323 1.000 16.13867 213 ASN A CA 1
ATOM 1706 C C . ASN A 1 213 ? -20.43385 4.31212 0.28301 1.000 16.98429 213 ASN A C 1
ATOM 1707 O O . ASN A 1 213 ? -19.69315 5.26275 0.00343 1.000 16.77246 213 ASN A O 1
ATOM 1712 N N . PRO A 1 214 ? -21.19870 3.72970 -0.64526 1.000 18.02644 214 PRO A N 1
ATOM 1713 C CA . PRO A 1 214 ? -21.16366 4.22244 -2.03390 1.000 19.15322 214 PRO A CA 1
ATOM 1714 C C . PRO A 1 214 ? -21.52622 5.68944 -2.16415 1.000 19.87408 214 PRO A C 1
ATOM 1715 O O . PRO A 1 214 ? -20.98515 6.37878 -3.03818 1.000 20.04122 214 PRO A O 1
ATOM 1719 N N . GLU A 1 215 ? -22.42078 6.19228 -1.31249 1.000 17.66573 215 GLU A N 1
ATOM 1720 C CA . GLU A 1 215 ? -22.83442 7.58795 -1.35838 1.000 18.88898 215 GLU A CA 1
ATOM 1721 C C . GLU A 1 215 ? -21.80427 8.53999 -0.76394 1.000 17.33394 215 GLU A C 1
ATOM 1722 O O . GLU A 1 215 ? -21.95896 9.75818 -0.90350 1.000 19.27517 215 GLU A O 1
ATOM 1728 N N . GLY A 1 216 ? -20.77176 8.02693 -0.11323 1.000 15.96734 216 GLY A N 1
ATOM 1729 C CA . GLY A 1 216 ? -19.74805 8.87813 0.46138 1.000 16.12990 216 GLY A CA 1
ATOM 1730 C C . GLY A 1 216 ? -20.20891 9.64041 1.69961 1.000 15.09170 216 GLY A C 1
ATOM 1731 O O . GLY A 1 216 ? -21.26701 9.38455 2.28068 1.000 17.08315 216 GLY A O 1
ATOM 1732 N N . LEU A 1 217 ? -19.37564 10.60204 2.09363 1.000 15.00992 217 LEU A N 1
ATOM 1733 C CA . 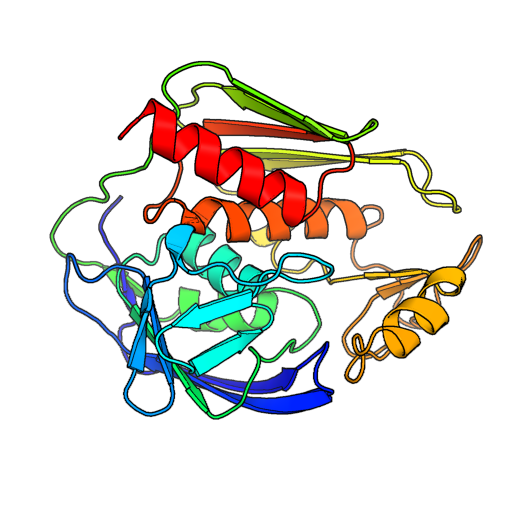LEU A 1 217 ? -19.64333 11.44604 3.24982 1.000 14.52083 217 LEU A CA 1
ATOM 1734 C C . LEU A 1 217 ? -20.64137 12.53468 2.88852 1.000 14.34423 217 LEU A C 1
ATOM 1735 O O . LEU A 1 217 ? -20.60708 13.09808 1.78729 1.000 15.67328 217 LEU A O 1
ATOM 1740 N N . ARG A 1 218 ? -21.50052 12.88302 3.84993 1.000 14.16679 218 ARG A N 1
ATOM 1741 C CA . ARG A 1 218 ? -22.41633 14.00022 3.65054 1.000 14.32205 218 ARG A CA 1
ATOM 1742 C C . ARG A 1 218 ? -21.70041 15.33771 3.77256 1.000 14.15193 218 ARG A C 1
ATOM 1743 O O . ARG A 1 218 ? -22.14030 16.33599 3.19025 1.000 15.04855 218 ARG A O 1
ATOM 1751 N N . TYR A 1 219 ? -20.63205 15.37812 4.55933 1.000 13.34114 219 TYR A N 1
ATOM 1752 C CA . TYR A 1 219 ? -19.77267 16.53441 4.74589 1.000 14.49887 219 TYR A CA 1
ATOM 1753 C C . TYR A 1 219 ? -18.37251 15.99397 4.94640 1.000 13.52392 219 TYR A C 1
ATOM 1754 O O . TYR A 1 219 ? -18.19646 14.91673 5.51394 1.000 13.42830 219 TYR A O 1
ATOM 1763 N N . GLU A 1 220 ? -17.36909 16.75940 4.50822 1.000 14.47433 220 GLU A N 1
ATOM 1764 C CA . GLU A 1 220 ? -15.99272 16.29881 4.66707 1.000 13.29551 220 GLU A CA 1
ATOM 1765 C C . GLU A 1 220 ? -15.63349 16.08375 6.13278 1.000 14.30183 220 GLU A C 1
ATOM 1766 O O . GLU A 1 220 ? -14.77126 15.25873 6.45230 1.000 14.73656 220 GLU A O 1
ATOM 1772 N N . ASN A 1 221 ? -16.30178 16.79528 7.03007 1.000 13.83960 221 ASN A N 1
ATOM 1773 C CA . ASN A 1 221 ? -16.10263 16.64719 8.46583 1.000 14.31425 221 ASN A CA 1
ATOM 1774 C C . ASN A 1 221 ? -17.31971 16.03888 9.15920 1.000 12.80286 221 ASN A C 1
ATOM 1775 O O . ASN A 1 221 ? -17.57183 16.30481 10.34244 1.000 13.18777 221 ASN A O 1
ATOM 1780 N N . GLU A 1 222 ? -18.05991 15.19785 8.44242 1.000 12.46302 222 GLU A N 1
ATOM 1781 C CA . GLU A 1 222 ? -19.21289 14.51973 9.03399 1.000 12.08380 222 GLU A CA 1
ATOM 1782 C C . GLU A 1 222 ? -18.92216 13.88758 10.38974 1.000 12.83103 222 GLU A C 1
ATOM 1783 O O . GLU A 1 222 ? -19.75115 14.05107 11.30252 1.000 12.00328 222 GLU A O 1
ATOM 1789 N N . PRO A 1 223 ? -17.79817 13.19867 10.60795 1.000 12.28470 223 PRO A N 1
ATOM 1790 C CA . PRO A 1 223 ? -17.58830 12.58323 11.92487 1.000 12.40272 223 PRO A CA 1
ATOM 1791 C C . PRO A 1 223 ? -17.56198 13.57461 13.07375 1.000 12.44734 223 PRO A C 1
ATOM 1792 O O . PRO A 1 223 ? -18.17956 13.30959 14.11588 1.000 12.61450 223 PRO A O 1
ATOM 1796 N N . VAL A 1 224 ? -16.86625 14.70718 12.93397 1.000 12.02792 224 VAL A N 1
ATOM 1797 C CA . VAL A 1 224 ? -16.82736 15.64679 14.05042 1.000 12.19809 224 VAL A CA 1
ATOM 1798 C C . VAL A 1 224 ? -18.14948 16.38349 14.20857 1.000 12.15510 224 VAL A C 1
ATOM 1799 O O . VAL A 1 224 ? -18.52604 16.73545 15.33367 1.000 12.45733 224 VAL A O 1
ATOM 1803 N N . ARG A 1 225 ? -18.88578 16.62167 13.12033 1.000 12.00586 225 ARG A N 1
ATOM 1804 C CA . ARG A 1 225 ? -20.24367 17.13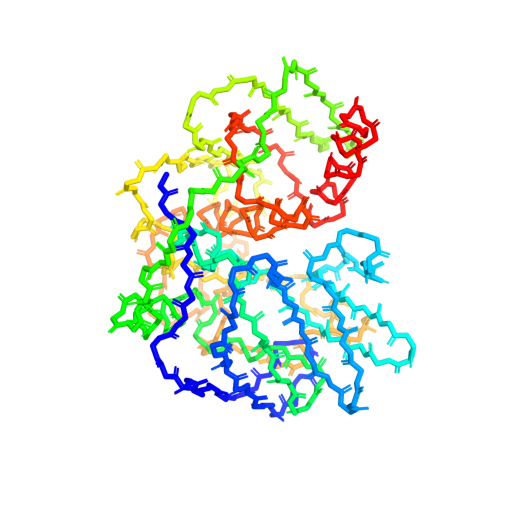290 13.27808 1.000 12.19588 225 ARG A CA 1
ATOM 1805 C C . ARG A 1 225 ? -21.08654 16.16614 14.10342 1.000 11.45650 225 ARG A C 1
ATOM 1806 O O . ARG A 1 225 ? -21.87188 16.58549 14.97050 1.000 12.01611 225 ARG A O 1
ATOM 1814 N N . HIS A 1 226 ? -20.93989 14.86206 13.84209 1.000 11.06723 226 HIS A N 1
ATOM 1815 C CA . HIS A 1 226 ? -21.69797 13.88163 14.60691 1.000 11.71654 226 HIS A CA 1
ATOM 1816 C C . HIS A 1 226 ? -21.29067 13.87768 16.07426 1.000 11.46007 226 HIS A C 1
ATOM 1817 O O . HIS A 1 226 ? -22.14333 13.74352 16.95979 1.000 11.34685 226 HIS A O 1
ATOM 1824 N N . LYS A 1 227 ? -19.99577 14.00989 16.35678 1.000 11.15771 227 LYS A N 1
ATOM 1825 C CA . LYS A 1 227 ? -19.55469 14.03741 17.75082 1.000 12.20357 227 LYS A CA 1
ATOM 1826 C C . LYS A 1 227 ? -20.08605 15.26062 18.48978 1.000 11.13456 227 LYS A C 1
ATOM 1827 O O . LYS A 1 227 ? -20.38952 15.17204 19.68768 1.000 11.49587 227 LYS A O 1
ATOM 1833 N N . VAL A 1 228 ? -20.20848 16.40338 17.80396 1.000 11.09436 228 VAL A N 1
ATOM 1834 C CA . VAL A 1 228 ? -20.87494 17.56142 18.40300 1.000 11.11523 228 VAL A CA 1
ATOM 1835 C C . VAL A 1 228 ? -22.32885 17.23137 18.72432 1.000 10.88222 228 VAL A C 1
ATOM 1836 O O . VAL A 1 228 ? -22.83057 17.52425 19.81713 1.000 11.75100 228 VAL A O 1
ATOM 1840 N N . PHE A 1 229 ? -23.03114 16.63725 17.75756 1.000 11.09507 229 PHE A N 1
ATOM 1841 C CA . PHE A 1 229 ? -24.41379 16.20441 17.93381 1.000 11.78041 229 PHE A CA 1
ATOM 1842 C C . PHE A 1 229 ? -24.55717 15.28017 19.14203 1.000 10.88452 229 PHE A C 1
ATOM 1843 O O . PHE A 1 229 ? -25.45697 15.46385 19.97341 1.000 11.19418 229 PHE A O 1
ATOM 1851 N N . ASP A 1 230 ? -23.65165 14.30855 19.28105 1.000 10.78685 230 ASP A N 1
ATOM 1852 C CA . ASP A 1 230 ? -23.67496 13.41047 20.43874 1.000 11.50630 230 ASP A CA 1
ATOM 1853 C C . ASP A 1 230 ? -23.53062 14.18521 21.74303 1.000 11.28674 230 ASP A C 1
ATOM 1854 O O . ASP A 1 230 ? -24.22947 13.90823 22.72650 1.000 11.41766 230 ASP A O 1
ATOM 1859 N N . LEU A 1 231 ? -22.56044 15.10388 21.79431 1.000 10.79385 231 LEU A N 1
ATOM 1860 C CA . LEU A 1 231 ? -22.30053 15.83889 23.02488 1.000 11.33664 231 LEU A CA 1
ATOM 1861 C C . LEU A 1 231 ? -23.51428 16.66909 23.41940 1.000 11.06005 231 LEU A C 1
ATOM 1862 O O . LEU A 1 231 ? -23.85819 16.76026 24.60384 1.000 11.21653 231 LEU A O 1
ATOM 1867 N N . ILE A 1 232 ? -24.19908 17.25543 22.44367 1.000 11.09340 232 ILE A N 1
ATOM 1868 C CA . ILE A 1 232 ? -25.40048 18.02149 22.75679 1.000 10.92171 232 ILE A CA 1
ATOM 1869 C C . ILE A 1 232 ? -26.48347 17.11863 23.34661 1.000 10.60975 232 ILE A C 1
ATOM 1870 O O . ILE A 1 232 ? -27.23124 17.53233 24.24456 1.000 11.04843 232 ILE A O 1
ATOM 1875 N N . GLY A 1 233 ? -26.57543 15.87011 22.88027 1.000 11.01017 233 GLY A N 1
ATOM 1876 C CA . GLY A 1 233 ? -27.50524 14.93850 23.50058 1.000 11.47637 233 GLY A CA 1
ATOM 1877 C C . GLY A 1 233 ? -27.11621 14.59041 24.92326 1.000 11.38426 233 GLY A C 1
ATOM 1878 O O . GLY A 1 233 ? -27.96657 14.54963 25.81798 1.000 11.95102 233 GLY A O 1
ATOM 1879 N N . ASP A 1 234 ? -25.83611 14.29585 25.14353 1.000 10.78898 234 ASP A N 1
ATOM 1880 C CA . ASP A 1 234 ? -25.37990 13.97417 26.49000 1.000 11.55444 234 ASP A CA 1
ATOM 1881 C C . ASP A 1 234 ? -25.54393 15.15911 27.44044 1.000 11.75501 234 ASP A C 1
ATOM 1882 O O . ASP A 1 234 ? -25.89004 14.97292 28.61257 1.000 12.04093 234 ASP A O 1
ATOM 1887 N N . LEU A 1 235 ? -25.34654 16.39114 26.94550 1.000 11.44590 235 LEU A N 1
ATOM 1888 C CA . LEU A 1 235 ? -25.52955 17.56721 27.79456 1.000 11.72808 235 LEU A CA 1
ATOM 1889 C C . LEU A 1 235 ? -26.96222 17.69382 28.28936 1.000 11.71075 235 LEU A C 1
ATOM 1890 O O . LEU A 1 235 ? -27.19836 18.25913 29.36298 1.000 12.51074 235 LEU A O 1
ATOM 1895 N N . TYR A 1 236 ? -27.93674 17.18090 27.53784 1.000 11.55197 236 TYR A N 1
ATOM 1896 C CA . TYR A 1 236 ? -29.31804 17.29004 27.99607 1.000 11.78823 236 TYR A CA 1
ATOM 1897 C C . TYR A 1 236 ? -29.58182 16.44587 29.23887 1.000 11.53693 236 TYR A C 1
ATOM 1898 O O . TYR A 1 236 ? -30.62089 16.62627 29.88449 1.000 12.23792 236 TYR A O 1
ATOM 1907 N N . LEU A 1 237 ? -28.66720 15.54779 29.60337 1.000 11.81454 237 LEU A N 1
ATOM 1908 C CA . LEU A 1 237 ? -28.78430 14.80449 30.85235 1.000 11.83292 237 LEU A CA 1
ATOM 1909 C C . LEU A 1 237 ? -28.63226 15.70080 32.07477 1.000 13.16289 237 LEU A C 1
ATOM 1910 O O . LEU A 1 237 ? -28.86321 15.23499 33.20200 1.000 13.29732 237 LEU A O 1
ATOM 1915 N N . LEU A 1 238 ? -28.26908 16.97315 31.88149 1.000 12.59188 238 LEU A N 1
ATOM 1916 C CA . LEU A 1 238 ? -28.37787 17.94528 32.95951 1.000 13.40883 238 LEU A CA 1
ATOM 1917 C C . LEU A 1 238 ? -29.82569 18.21381 33.34254 1.000 14.49318 238 LEU A C 1
ATOM 1918 O O . LEU A 1 238 ? -30.07657 18.75940 34.42553 1.000 16.16171 238 LEU A O 1
ATOM 1923 N N . GLY A 1 239 ? -30.77885 17.85626 32.48835 1.000 13.46571 239 GLY A N 1
ATOM 1924 C CA . GLY A 1 239 ? -32.18342 17.95753 32.82208 1.000 14.45125 239 GLY A CA 1
ATOM 1925 C C . GLY A 1 239 ? -32.87490 19.22209 32.37071 1.000 14.49852 239 GLY A C 1
ATOM 1926 O O . GLY A 1 239 ? -34.08695 19.35260 32.59171 1.000 17.86596 239 GLY A O 1
ATOM 1927 N N . SER A 1 240 ? -32.15510 20.15637 31.76093 1.000 13.93636 240 SER A N 1
ATOM 1928 C CA . SER A 1 240 ? -32.70946 21.36766 31.17450 1.000 14.46384 240 SER A CA 1
ATOM 1929 C C . SER A 1 240 ? -31.85476 21.70558 29.97138 1.000 14.16878 240 SER A C 1
ATOM 1930 O O . SER A 1 240 ? -30.68119 21.33089 29.92929 1.000 14.16303 240 SER A O 1
ATOM 1933 N N . PRO A 1 241 ? -32.39408 22.42967 28.99181 1.000 13.23515 241 PRO A N 1
ATOM 1934 C CA . PRO A 1 241 ? -31.53697 22.93347 27.91527 1.000 13.61032 241 PRO A CA 1
ATOM 1935 C C . PRO A 1 241 ? -30.42943 23.80250 28.48724 1.000 13.56687 241 PRO A C 1
ATOM 1936 O O . PRO A 1 241 ? -30.59970 24.46564 29.51392 1.000 14.75803 241 PRO A O 1
ATOM 1940 N N . VAL A 1 242 ? -29.28474 23.78806 27.81401 1.000 12.67565 242 VAL A N 1
ATOM 1941 C CA . VAL A 1 242 ? -28.02833 24.26742 28.37841 1.000 13.15829 242 VAL A CA 1
ATOM 1942 C C . VAL A 1 242 ? -27.55310 25.52581 27.66214 1.000 13.71848 242 VAL A C 1
ATOM 1943 O O . VAL A 1 242 ? -27.61613 25.61573 26.43159 1.000 14.76649 242 VAL A O 1
ATOM 1947 N N . LYS A 1 243 ? -27.06345 26.49967 28.44283 1.000 13.82390 243 LYS A N 1
ATOM 1948 C CA . LYS A 1 243 ? -26.33370 27.65377 27.92454 1.000 13.82042 243 LYS A CA 1
ATOM 1949 C C . LYS A 1 243 ? -24.90112 27.58702 28.43508 1.000 14.58682 243 LYS A C 1
ATOM 1950 O O . LYS A 1 243 ? -24.66395 27.63423 29.64643 1.000 16.40918 243 LYS A O 1
ATOM 1956 N N . GLY A 1 244 ? -23.95608 27.49210 27.51191 1.000 14.61200 244 GLY A N 1
ATOM 1957 C CA . GLY A 1 244 ? -22.54817 27.43140 27.84094 1.000 15.39193 244 GLY A CA 1
ATOM 1958 C C . GLY A 1 244 ? -21.75885 27.19883 26.57859 1.000 15.00069 244 GLY A C 1
ATOM 1959 O O . GLY A 1 244 ? -22.30755 26.84545 25.53406 1.000 14.79623 244 GLY A O 1
ATOM 1960 N N . LYS A 1 245 ? -20.45608 27.42465 26.67675 1.000 15.43479 245 LYS A N 1
ATOM 1961 C CA . LYS A 1 245 ? -19.54875 27.22491 25.55229 1.000 15.29226 245 LYS A CA 1
ATOM 1962 C C . LYS A 1 245 ? -18.64767 26.04530 25.88209 1.000 15.93065 245 LYS A C 1
ATOM 1963 O O . LYS A 1 245 ? -17.97280 26.04724 26.92055 1.000 16.88743 245 LYS A O 1
ATOM 1969 N N . PHE A 1 246 ? -18.63823 25.04269 25.00332 1.000 14.12865 246 PHE A N 1
ATOM 1970 C CA . PHE A 1 246 ? -17.98889 23.76548 25.25560 1.000 14.35925 246 PHE A CA 1
ATOM 1971 C C . PHE A 1 246 ? -16.95430 23.47538 24.18085 1.000 14.51549 246 PHE A C 1
ATOM 1972 O O . PHE A 1 246 ? -17.16883 23.78851 23.00783 1.000 15.25676 246 PHE A O 1
ATOM 1980 N N . TYR A 1 247 ? -15.84634 22.85968 24.58664 1.000 14.43763 247 TYR A N 1
ATOM 1981 C CA . TYR A 1 247 ? -14.81646 22.39639 23.66718 1.000 13.52943 247 TYR A CA 1
ATOM 1982 C C . TYR A 1 247 ? -14.40575 20.99652 24.09045 1.000 13.90728 247 TYR A C 1
ATOM 1983 O O . TYR A 1 247 ? -13.95208 20.79966 25.22033 1.000 15.48183 247 TYR A O 1
ATOM 1992 N N . SER A 1 248 ? -14.55715 20.02998 23.18987 1.000 13.28105 248 SER A N 1
ATOM 1993 C CA . SER A 1 248 ? -14.19238 18.64547 23.44853 1.000 13.51591 248 SER A CA 1
ATOM 1994 C C . SER A 1 248 ? -13.06832 18.25224 22.50906 1.000 13.50043 248 SER A C 1
ATOM 1995 O O . SER A 1 248 ? -13.20723 18.38418 21.28946 1.000 13.67831 248 SER A O 1
ATOM 1998 N N . PHE A 1 249 ? -11.96752 17.76524 23.07371 1.000 13.95046 249 PHE A N 1
ATOM 1999 C CA . PHE A 1 249 ? -10.86955 17.20542 22.30125 1.000 14.17806 249 PHE A CA 1
ATOM 2000 C C . PHE A 1 249 ? -10.89781 15.70049 22.50988 1.000 14.30983 249 PHE A C 1
ATOM 2001 O O . PHE A 1 249 ? -10.58261 15.21328 23.60172 1.000 14.53070 249 PHE A O 1
ATOM 2009 N N . ARG A 1 250 ? -11.31938 14.97301 21.47949 1.000 14.43095 250 ARG A N 1
ATOM 2010 C CA . ARG A 1 250 ? -11.36762 13.51299 21.49581 1.000 14.89066 250 ARG A CA 1
ATOM 2011 C C . ARG A 1 250 ? -12.33310 12.94750 22.53459 1.000 14.68263 250 ARG A C 1
ATOM 2012 O O . ARG A 1 250 ? -12.23374 11.77333 22.89419 1.000 16.46732 250 ARG A O 1
ATOM 2020 N N . GLY A 1 251 ? -13.28231 13.74289 23.01332 1.000 14.92774 251 GLY A N 1
ATOM 2021 C CA . GLY A 1 251 ? -14.21806 13.24337 23.99874 1.000 14.56588 251 GLY A CA 1
ATOM 2022 C C . GLY A 1 251 ? -15.17058 12.21174 23.42403 1.000 14.17619 251 GLY A C 1
ATOM 2023 O O . GLY A 1 251 ? -15.35907 12.08542 22.21537 1.000 16.09247 251 GLY A O 1
ATOM 2024 N N . GLY A 1 252 ? -15.78550 11.45403 24.32360 1.000 15.36716 252 GLY A N 1
ATOM 2025 C CA . GLY A 1 252 ? -16.82954 10.51796 23.96733 1.000 15.33143 252 GLY A CA 1
ATOM 2026 C C . GLY A 1 252 ? -17.85505 10.46358 25.07686 1.000 12.64594 252 GLY A C 1
ATOM 2027 O O . GLY A 1 252 ? -17.80014 11.28034 26.00003 1.000 12.98050 252 GLY A O 1
ATOM 2028 N N . HIS A 1 253 ? -18.79152 9.51619 25.01225 1.000 12.88354 253 HIS A N 1
ATOM 2029 C CA . HIS A 1 253 ? -19.90585 9.54068 25.95919 1.000 12.64466 253 HIS A CA 1
ATOM 2030 C C . HIS A 1 253 ? -19.43863 9.48229 27.40669 1.000 12.53190 253 HIS A C 1
ATOM 2031 O O . HIS A 1 253 ? -20.03524 10.12608 28.27412 1.000 12.99670 253 HIS A O 1
ATOM 2038 N N . SER A 1 254 ? -18.40544 8.68864 27.70046 1.000 12.82750 254 SER A N 1
ATOM 2039 C CA . SER A 1 254 ? -17.96760 8.56557 29.08822 1.000 14.05789 254 SER A CA 1
ATOM 2040 C C . SER A 1 254 ? -17.49848 9.90978 29.62824 1.000 14.03741 254 SER A C 1
ATOM 2041 O O . SER A 1 254 ? -17.87733 10.32272 30.72878 1.000 14.18716 254 SER A O 1
ATOM 2044 N N . LEU A 1 255 ? -16.67923 10.61909 28.85214 1.000 13.66852 255 LEU A N 1
ATOM 2045 C CA . LEU A 1 255 ? -16.18970 11.91811 29.29386 1.000 13.73947 255 LEU A CA 1
ATOM 2046 C C . LEU A 1 255 ? -17.30663 12.95305 29.29377 1.000 13.19396 255 LEU A C 1
ATOM 2047 O O . LEU A 1 255 ? -17.34846 13.82837 30.16537 1.000 13.25995 255 LEU A O 1
ATOM 2052 N N . ASN A 1 256 ? -18.21727 12.87261 28.31839 1.000 12.61180 256 ASN A N 1
ATOM 2053 C CA . ASN A 1 256 ? -19.36333 13.77816 28.29078 1.000 12.20606 256 ASN A CA 1
ATOM 2054 C C . ASN A 1 256 ? -20.17060 13.65868 29.57296 1.000 12.61854 256 ASN A C 1
ATOM 2055 O O . ASN A 1 256 ? -20.56153 14.66602 30.17930 1.000 13.06617 256 ASN A O 1
ATOM 2060 N N . VAL A 1 257 ? -20.44283 12.42428 29.99086 1.000 13.00366 257 VAL A N 1
ATOM 2061 C CA . VAL A 1 257 ? -21.24071 12.20290 31.19101 1.000 13.25166 257 VAL A CA 1
ATOM 2062 C C . VAL A 1 257 ? -20.46765 12.60987 32.44027 1.000 13.59801 257 VAL A C 1
ATOM 2063 O O . VAL A 1 257 ? -21.04668 13.14929 33.39184 1.000 14.34714 257 VAL A O 1
ATOM 2067 N N . LYS A 1 258 ? -19.15090 12.37696 32.45602 1.000 13.87495 258 LYS A N 1
ATOM 2068 C CA . LYS A 1 258 ? -18.33252 12.86662 33.56366 1.000 15.50631 258 LYS A CA 1
ATOM 2069 C C . LYS A 1 258 ? -18.45521 14.38093 33.71291 1.000 15.21742 258 LYS A C 1
ATOM 2070 O O . LYS A 1 258 ? -18.60225 14.89708 34.82992 1.000 16.25240 258 LYS A O 1
ATOM 2076 N N . LEU A 1 259 ? -18.40131 15.11104 32.59798 1.000 14.69731 259 LEU A N 1
ATOM 2077 C CA . LEU A 1 259 ? -18.57375 16.55763 32.64064 1.000 14.28952 259 LEU A CA 1
ATOM 2078 C C . LEU A 1 259 ? -19.94839 16.93109 33.17560 1.000 13.80895 259 LEU A C 1
ATOM 2079 O O . LEU A 1 259 ? -20.07901 17.81818 34.02706 1.000 15.14385 259 LEU A O 1
ATOM 2084 N N . VAL A 1 260 ? -20.99147 16.27691 32.66905 1.000 13.70523 260 VAL A N 1
ATOM 2085 C CA . VAL A 1 260 ? -22.34769 16.55542 33.12922 1.000 13.24115 260 VAL A CA 1
ATOM 2086 C C . VAL A 1 260 ? -22.45020 16.36256 34.63779 1.000 13.66325 260 VAL A C 1
ATOM 2087 O O . VAL A 1 260 ? -23.00822 17.20187 35.35313 1.000 14.70885 260 VAL A O 1
ATOM 2091 N N . LYS A 1 261 ? -21.90113 15.26070 35.14444 1.000 14.04205 261 LYS A N 1
ATOM 2092 C CA . LYS A 1 261 ? -22.01814 14.99763 36.57598 1.000 16.04685 261 LYS A CA 1
ATOM 2093 C C . LYS A 1 261 ? -21.24545 16.02442 37.40293 1.000 17.55842 261 LYS A C 1
ATOM 2094 O O . LYS A 1 261 ? -21.70374 16.43484 38.47924 1.000 19.03839 261 LYS A O 1
ATOM 2100 N N . GLU A 1 262 ? -20.09853 16.48622 36.89971 1.000 17.22466 262 GLU A N 1
ATOM 2101 C CA . GLU A 1 262 ? -19.34020 17.50511 37.62009 1.000 18.56412 262 GLU A CA 1
ATOM 2102 C C . GLU A 1 262 ? -20.06397 18.84334 37.61055 1.000 19.77388 262 GLU A C 1
ATOM 2103 O O . GLU A 1 262 ? -20.07962 19.55353 38.62248 1.000 20.84383 262 GLU A O 1
ATOM 2109 N N . LEU A 1 263 ? -20.67216 19.20803 36.48013 1.000 17.09027 263 LEU A N 1
ATOM 2110 C CA . LEU A 1 263 ? -21.44253 20.44587 36.42438 1.000 17.70495 263 LEU A CA 1
ATOM 2111 C C . LEU A 1 263 ? -22.64144 20.38858 37.35801 1.000 18.27044 263 LEU A C 1
ATOM 2112 O O . LEU A 1 263 ? -22.93898 21.36384 38.05993 1.000 19.96680 263 LEU A O 1
ATOM 2117 N N . ALA A 1 264 ? -23.33934 19.25098 37.38358 1.000 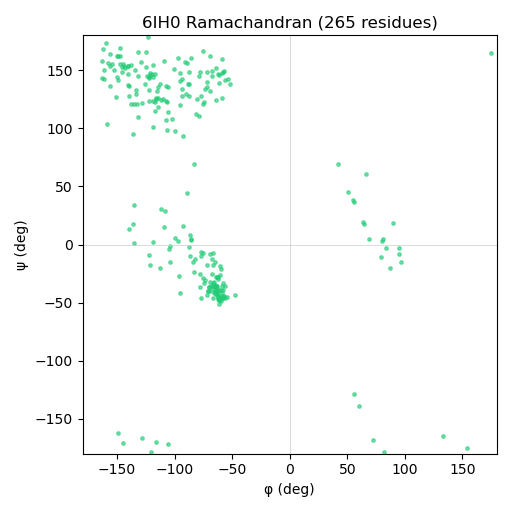18.24524 264 ALA A N 1
ATOM 2118 C CA . ALA A 1 264 ? -24.49969 19.10614 38.25374 1.000 18.93476 264 ALA A CA 1
ATOM 2119 C C . ALA A 1 264 ? -24.10353 19.20900 39.72062 1.000 22.91630 264 ALA A C 1
ATOM 2120 O O . ALA A 1 264 ? -24.81059 19.83498 40.52187 1.000 23.91773 264 ALA A O 1
ATOM 2122 N N . LYS A 1 265 ? -22.96907 18.61184 40.08759 1.000 21.56768 265 LYS A N 1
ATOM 2123 C CA . LYS A 1 265 ? -22.50426 18.68160 41.46947 1.000 27.06694 265 LYS A CA 1
ATOM 2124 C C . LYS A 1 265 ? -22.13263 20.10842 41.85766 1.000 27.77789 265 LYS A C 1
ATOM 2125 O O . LYS A 1 265 ? -22.45993 20.56313 42.96188 1.000 29.85087 265 LYS A O 1
ATOM 2131 N N . LYS A 1 266 ? -21.45657 20.83333 40.96100 1.000 25.36209 266 LYS A N 1
ATOM 2132 C CA . LYS A 1 266 ? -21.03631 22.19779 41.27016 1.000 27.28982 266 LYS A CA 1
ATOM 2133 C C . LYS A 1 266 ? -22.21983 23.13844 41.45113 1.000 28.16390 266 LYS A C 1
ATOM 2134 O O . LYS A 1 266 ? -22.13994 24.08178 42.24703 1.000 31.37033 266 LYS A O 1
ATOM 2140 N N . GLN A 1 267 ? -23.31865 22.90989 40.73350 1.000 25.12804 267 GLN A N 1
ATOM 2141 C CA . GLN A 1 267 ? -24.45175 23.82729 40.73792 1.000 27.94812 267 GLN A CA 1
ATOM 2142 C C . GLN A 1 267 ? -25.67182 23.26441 41.45931 1.000 29.91042 267 GLN A C 1
ATOM 2143 O O . GLN A 1 267 ? -26.77081 23.81104 41.31904 1.000 33.34245 267 GLN A O 1
ATOM 2149 N N . LYS A 1 268 ? -25.49912 22.20058 42.24165 1.000 32.16985 268 LYS A N 1
ATOM 2150 C CA . LYS A 1 268 ? -26.60057 21.56868 42.96258 1.000 33.01383 268 LYS A CA 1
ATOM 2151 C C . LYS A 1 268 ? -27.28596 22.53820 43.92093 1.000 38.18928 268 LYS A C 1
ATOM 2152 O O . LYS A 1 268 ? -28.49867 22.73739 43.84838 1.000 37.73225 268 LYS A O 1
#

InterPro domains:
  IPR004463 UDP-3-O-acyl N-acetylglucosamine deacetylase [MF_00388] (2-268)
  IPR004463 UDP-3-O-acyl N-acetylglucosamine deacetylase [PF03331] (5-264)
  IPR004463 UDP-3-O-acyl N-acetylglucosamine deacetylase [PTHR33694] (3-269)
  IPR004463 UDP-3-O-acyl N-acetylglucosamine deacetylase [TIGR00325] (4-268)
  IPR011334 UDP-3-O-acyl N-acetylglucosamine deacetylase, C-terminal [G3DSA:3.30.1700.10] (123-282)
  IPR015870 UDP-3-O-acyl N-acetylglucosamine deacetylase, N-terminal [G3DSA:3.30.230.20] (1-122)
  IPR020568 Ribosomal protein uS5 domain 2-type superfamily [SSF54211] (4-116)
  IPR020568 Ribosomal protein uS5 domain 2-type superfamily [SSF54211] (128-266)

CATH classification: 3.30.230.20 (+1 more: 3.30.1700.10)

Solvent-accessible surface area: 11838 Å² total; per-residue (Å²): 53,71,18,32,3,0,119,107,129,18,80,10,81,10,63,0,15,15,30,31,81,126,2,101,0,51,0,37,50,35,148,66,67,39,24,14,59,0,48,18,112,56,30,98,0,38,3,96,20,100,40,28,65,59,33,80,74,0,0,1,0,10,84,156,77,38,116,0,32,3,0,4,13,0,1,0,0,0,5,17,19,35,0,11,2,0,5,0,41,4,90,26,64,2,3,3,4,33,41,0,2,0,81,84,2,12,42,28,0,95,127,24,47,82,89,17,141,122,115,15,107,45,30,75,1,121,89,97,22,87,10,105,66,156,56,99,39,0,98,2,70,64,26,135,51,9,47,0,17,13,32,2,72,31,139,20,92,21,28,166,28,122,23,61,2,49,66,63,49,30,92,66,0,0,45,0,10,26,39,18,20,51,92,64,46,132,110,20,98,174,69,37,14,11,123,12,32,49,72,181,6,9,0,15,0,0,102,127,109,50,82,4,125,106,21,47,92,50,130,24,0,0,0,34,4,43,0,0,10,2,0,0,0,0,4,0,13,27,33,5,2,27,0,97,1,61,1,45,58,2,20,20,59,6,6,7,92,0,0,82,65,1,23,145,93,48,216